Protein AF-A0A9N9E9D3-F1 (afdb_monomer_lite)

Secondary structure (DSSP, 8-state):
--GGG-------HHHHHHHTT-TTPPP-PPPPP-----------------------------EEEEE--TTSTTT--S-HHHHHHHHHHTT-SEEEEEEET--TTHHHHHTT--SS-EEEEEEE-PPPPTTSPPS-TT--THHHHS-GGG-EEEEEEEEESSS-TTT--EEEEEEEEEETTEEEEEEEEE-B-SSPPPTTTSSHHHH---HHHHTTSPBHHHHHHHHTT-

Organism: NCBI:txid144530

pLDDT: mean 71.84, std 21.72, range [23.7, 94.94]

Structure (mmCIF, N/CA/C/O backbone):
data_AF-A0A9N9E9D3-F1
#
_entry.id   AF-A0A9N9E9D3-F1
#
loop_
_atom_site.group_PDB
_atom_site.id
_atom_site.type_symbol
_atom_site.label_atom_id
_atom_site.label_alt_id
_atom_site.label_comp_id
_atom_site.label_asym_id
_atom_site.label_entity_id
_atom_site.label_seq_id
_atom_site.pdbx_PDB_ins_code
_atom_site.Cartn_x
_atom_site.Cartn_y
_atom_site.Cartn_z
_atom_site.occupancy
_atom_site.B_iso_or_equiv
_atom_site.auth_seq_id
_atom_site.auth_comp_id
_atom_site.auth_asym_id
_atom_site.auth_atom_id
_atom_site.pdbx_PDB_model_num
ATOM 1 N N . LEU A 1 1 ? 3.560 21.400 -27.810 1.00 38.78 1 LEU A N 1
ATOM 2 C CA . LEU A 1 1 ? 2.461 22.353 -27.547 1.00 38.78 1 LEU A CA 1
ATOM 3 C C . LEU A 1 1 ? 2.962 23.336 -26.500 1.00 38.78 1 LEU A C 1
ATOM 5 O O . LEU A 1 1 ? 3.515 22.891 -25.504 1.00 38.78 1 LEU A O 1
ATOM 9 N N . THR A 1 2 ? 2.925 24.638 -26.782 1.00 34.47 2 THR A N 1
ATOM 10 C CA . THR A 1 2 ? 3.313 25.678 -25.817 1.00 34.47 2 THR A CA 1
ATOM 11 C C . THR A 1 2 ? 2.261 25.773 -24.712 1.00 34.47 2 THR A C 1
ATOM 13 O O . THR A 1 2 ? 1.067 25.641 -24.980 1.00 34.47 2 THR A O 1
ATOM 16 N N . ILE A 1 3 ? 2.725 25.987 -23.477 1.00 40.62 3 ILE A N 1
ATOM 17 C CA . ILE A 1 3 ? 1.943 26.028 -22.225 1.00 40.62 3 ILE A CA 1
ATOM 18 C C . ILE A 1 3 ? 0.751 27.005 -22.297 1.00 40.62 3 ILE A C 1
ATOM 20 O O . ILE A 1 3 ? -0.257 26.804 -21.627 1.00 40.62 3 ILE A O 1
ATOM 24 N N . ASP A 1 4 ? 0.821 28.007 -23.173 1.00 41.25 4 ASP A N 1
ATOM 25 C CA . ASP A 1 4 ? -0.132 29.120 -23.249 1.00 41.25 4 ASP A CA 1
ATOM 26 C C . ASP A 1 4 ? -1.546 28.754 -23.745 1.00 41.25 4 ASP A C 1
ATOM 28 O O . ASP A 1 4 ? -2.456 29.573 -23.636 1.00 41.25 4 ASP A O 1
ATOM 32 N N . ASN A 1 5 ? -1.765 27.539 -24.266 1.00 41.91 5 ASN A N 1
ATOM 33 C CA . ASN A 1 5 ? -3.073 27.093 -24.779 1.00 41.91 5 ASN A CA 1
ATOM 34 C C . ASN A 1 5 ? -3.718 25.946 -23.977 1.00 41.91 5 ASN A C 1
ATOM 36 O O . ASN A 1 5 ? -4.746 25.409 -24.400 1.00 41.91 5 ASN A O 1
ATOM 40 N N . TRP A 1 6 ? -3.152 25.561 -22.830 1.00 41.28 6 TRP A N 1
ATOM 41 C CA . TRP A 1 6 ? -3.701 24.482 -22.009 1.00 41.28 6 TRP A CA 1
ATOM 42 C C . TRP A 1 6 ? -4.945 24.947 -21.236 1.00 41.28 6 TRP A C 1
ATOM 44 O O . TRP A 1 6 ? -4.897 25.895 -20.454 1.00 41.28 6 TRP A O 1
ATOM 54 N N . LYS A 1 7 ? -6.077 24.271 -21.460 1.00 39.91 7 LYS A N 1
ATOM 55 C CA . LYS A 1 7 ? -7.301 24.426 -20.665 1.00 39.91 7 LYS A CA 1
ATOM 56 C C . LYS A 1 7 ? -7.623 23.085 -20.002 1.00 39.91 7 LYS A C 1
ATOM 58 O O . LYS A 1 7 ? -8.030 22.170 -20.720 1.00 39.91 7 LYS A O 1
ATOM 63 N N . PRO A 1 8 ? -7.456 22.940 -18.678 1.00 42.47 8 PRO A N 1
ATOM 64 C CA . PRO A 1 8 ? -7.775 21.690 -18.001 1.00 42.47 8 PRO A CA 1
ATOM 65 C C . PRO A 1 8 ? -9.282 21.408 -18.075 1.00 42.47 8 PRO A C 1
ATOM 67 O O . PRO A 1 8 ? -10.109 22.289 -17.829 1.00 42.47 8 PRO A O 1
ATOM 70 N N . LYS A 1 9 ? -9.648 20.168 -18.413 1.00 47.03 9 LYS A N 1
ATOM 71 C CA . LYS A 1 9 ? -11.003 19.649 -18.196 1.00 47.03 9 LYS A CA 1
ATOM 72 C C . LYS A 1 9 ? -11.043 19.000 -16.816 1.00 47.03 9 LYS A C 1
ATOM 74 O O . LYS A 1 9 ? -10.552 17.890 -16.636 1.00 47.03 9 LYS A O 1
ATOM 79 N N . LEU A 1 10 ? -11.652 19.697 -15.865 1.00 41.34 10 LEU A N 1
ATOM 80 C CA . LEU A 1 10 ? -12.011 19.143 -14.564 1.00 41.34 10 LEU A CA 1
ATOM 81 C C . LEU A 1 10 ? -13.013 17.996 -14.748 1.00 41.34 10 LEU A C 1
ATOM 83 O O . LEU A 1 10 ? -14.090 18.204 -15.307 1.00 41.34 10 LEU A O 1
ATOM 87 N N . THR A 1 11 ? -12.680 16.805 -14.255 1.00 49.72 11 THR A N 1
ATOM 88 C CA . THR A 1 11 ? -13.626 15.689 -14.125 1.00 49.72 11 THR A CA 1
ATOM 89 C C . THR A 1 11 ? -13.825 15.442 -12.640 1.00 49.72 11 THR A C 1
ATOM 91 O O . THR A 1 11 ? -12.870 15.126 -11.941 1.00 49.72 11 THR A O 1
ATOM 94 N N . SER A 1 12 ? -15.051 15.600 -12.142 1.00 56.59 12 SER A N 1
ATOM 95 C CA . SER A 1 12 ? -15.304 15.469 -10.702 1.00 56.59 12 SER A CA 1
ATOM 96 C C . SER A 1 12 ? -14.983 14.054 -10.202 1.00 56.59 12 SER A C 1
ATOM 98 O O . SER A 1 12 ? -15.276 13.073 -10.892 1.00 56.59 12 SER A O 1
ATOM 100 N N . LEU A 1 13 ? -14.484 13.909 -8.968 1.00 54.97 13 LEU A N 1
ATOM 101 C CA . LEU A 1 13 ? -14.275 12.589 -8.344 1.00 54.97 13 LEU A CA 1
ATOM 102 C C . LEU A 1 13 ? -15.537 11.711 -8.402 1.00 54.97 13 LEU A C 1
ATOM 104 O O . LEU A 1 13 ? -15.463 10.498 -8.567 1.00 54.97 13 LEU A O 1
ATOM 108 N N . LYS A 1 14 ? -16.720 12.326 -8.322 1.00 57.81 14 LYS A N 1
ATOM 109 C CA . LYS A 1 14 ? -18.002 11.627 -8.452 1.00 57.81 14 LYS A CA 1
ATOM 110 C C . LYS A 1 14 ? -18.168 10.964 -9.822 1.00 57.81 14 LYS A C 1
ATOM 112 O O . LYS A 1 14 ? -18.724 9.874 -9.916 1.00 57.81 14 LYS A O 1
ATOM 117 N N . GLU A 1 15 ? -17.681 11.613 -10.869 1.00 59.78 15 GLU A N 1
ATOM 118 C CA . GLU A 1 15 ? -17.677 11.092 -12.231 1.00 59.78 15 GLU A CA 1
ATOM 119 C C . GLU A 1 15 ? -16.609 10.004 -12.412 1.00 59.78 15 GLU A C 1
ATOM 121 O O . GLU A 1 15 ? -16.898 8.977 -13.021 1.00 59.78 15 GLU A O 1
ATOM 126 N N . ILE A 1 16 ? -15.430 10.161 -11.799 1.00 61.78 16 ILE A N 1
ATOM 127 C CA . ILE A 1 16 ? -14.382 9.125 -11.763 1.00 61.78 16 ILE A CA 1
ATOM 128 C C . ILE A 1 16 ? -14.899 7.856 -11.070 1.00 61.78 16 ILE A C 1
ATOM 130 O O . ILE A 1 16 ? -14.860 6.771 -11.647 1.00 61.78 16 ILE A O 1
ATOM 134 N N . LEU A 1 17 ? -15.468 7.981 -9.869 1.00 57.91 17 LEU A N 1
ATOM 135 C CA . LEU A 1 17 ? -16.038 6.850 -9.130 1.00 57.91 17 LEU A CA 1
ATOM 136 C C . LEU A 1 17 ? -17.208 6.201 -9.868 1.00 57.91 17 LEU A C 1
ATOM 138 O O . LEU A 1 17 ? -17.360 4.983 -9.827 1.00 57.91 17 LEU A O 1
ATOM 142 N N . SER A 1 18 ? -18.015 6.993 -10.577 1.00 63.84 18 SER A N 1
ATOM 143 C CA . SER A 1 18 ? -19.078 6.464 -11.430 1.00 63.84 18 SER A CA 1
ATOM 144 C C . SER A 1 18 ? -18.521 5.655 -12.603 1.00 63.84 18 SER A C 1
ATOM 146 O O . SER A 1 18 ? -19.075 4.604 -12.916 1.00 63.84 18 SER A O 1
ATOM 148 N N . LYS A 1 19 ? -17.433 6.112 -13.237 1.00 64.38 19 LYS A N 1
ATOM 149 C CA . LYS A 1 19 ? -16.745 5.377 -14.314 1.00 64.38 19 LYS A CA 1
ATOM 150 C C . LYS A 1 19 ? -16.118 4.072 -13.814 1.00 64.38 19 LYS A C 1
ATOM 152 O O . LYS A 1 19 ? -16.113 3.095 -14.550 1.00 64.38 19 LYS A O 1
ATOM 157 N N . LEU A 1 20 ? -15.674 4.035 -12.556 1.00 57.84 20 LEU A N 1
ATOM 158 C CA . LEU A 1 20 ? -15.142 2.840 -11.888 1.00 57.84 20 LEU A CA 1
ATOM 159 C C . LEU A 1 20 ? -16.231 1.911 -11.305 1.00 57.84 20 LEU A C 1
ATOM 161 O O . LEU A 1 20 ? -15.909 0.924 -10.652 1.00 57.84 20 LEU A O 1
ATOM 165 N N . GLY A 1 21 ? -17.522 2.221 -11.487 1.00 60.84 21 GLY A N 1
ATOM 166 C CA . GLY A 1 21 ? -18.632 1.415 -10.954 1.00 60.84 21 GLY A CA 1
ATOM 167 C C . GLY A 1 21 ? -18.848 1.533 -9.436 1.00 60.84 21 GLY A C 1
ATOM 168 O O . GLY A 1 21 ? -19.661 0.812 -8.859 1.00 60.84 21 GLY A O 1
ATOM 169 N N . LEU A 1 22 ? -18.172 2.471 -8.770 1.00 60.12 22 LEU A N 1
ATOM 170 C CA . LEU A 1 22 ? -18.190 2.677 -7.319 1.00 60.12 22 LEU A CA 1
ATOM 171 C C . LEU A 1 22 ? -19.257 3.700 -6.888 1.00 60.12 22 LEU A C 1
ATOM 173 O O . LEU A 1 22 ? -19.011 4.613 -6.098 1.00 60.12 22 LEU A O 1
ATOM 177 N N . THR A 1 23 ? -20.483 3.556 -7.391 1.00 66.00 23 THR A N 1
ATOM 178 C CA . THR A 1 23 ? -21.559 4.554 -7.215 1.00 66.00 23 THR A CA 1
ATOM 179 C C . THR A 1 23 ? -22.166 4.601 -5.811 1.00 66.00 23 THR A C 1
ATOM 181 O O . THR A 1 23 ? -22.902 5.532 -5.485 1.00 66.00 23 THR A O 1
ATOM 184 N N . ASN A 1 24 ? -21.884 3.604 -4.969 1.00 62.03 24 ASN A N 1
ATOM 185 C CA . ASN A 1 24 ? -22.470 3.477 -3.631 1.00 62.03 24 ASN A CA 1
ATOM 186 C C . ASN A 1 24 ? -21.672 4.204 -2.534 1.00 62.03 24 ASN A C 1
ATOM 188 O O . ASN A 1 24 ? -22.097 4.217 -1.376 1.00 62.03 24 ASN A O 1
ATOM 192 N N . ILE A 1 25 ? -20.539 4.820 -2.881 1.00 56.88 25 ILE A N 1
ATOM 193 C CA . ILE A 1 25 ? -19.710 5.579 -1.942 1.00 56.88 25 ILE A CA 1
ATOM 194 C C . ILE A 1 25 ? -20.410 6.904 -1.612 1.00 56.88 25 ILE A C 1
ATOM 196 O O . ILE A 1 25 ? -20.732 7.705 -2.491 1.00 56.88 25 ILE A O 1
ATOM 200 N N . ARG A 1 26 ? -20.671 7.139 -0.321 1.00 58.41 26 ARG A N 1
ATOM 201 C CA . ARG A 1 26 ? -21.290 8.374 0.179 1.00 58.41 26 ARG A CA 1
ATOM 202 C C . ARG A 1 26 ? -20.235 9.262 0.820 1.00 58.41 26 ARG A C 1
ATOM 204 O O . ARG A 1 26 ? -19.584 8.853 1.774 1.00 58.41 26 ARG A O 1
ATOM 211 N N . PHE A 1 27 ? -20.134 10.497 0.343 1.00 60.38 27 PHE A N 1
ATOM 212 C CA . PHE A 1 27 ? -19.279 11.517 0.940 1.00 60.38 27 PHE A CA 1
ATOM 213 C C . PHE A 1 27 ? -20.024 12.273 2.037 1.00 60.38 27 PHE A C 1
ATOM 215 O O . PHE A 1 27 ? -21.204 12.603 1.891 1.00 60.38 27 PHE A O 1
ATOM 222 N N . ALA A 1 28 ? -19.331 12.573 3.132 1.00 50.28 28 ALA A N 1
ATOM 223 C CA . ALA A 1 28 ? -19.849 13.481 4.142 1.00 50.28 28 ALA A CA 1
ATOM 224 C C . ALA A 1 28 ? -19.859 14.907 3.569 1.00 50.28 28 ALA A C 1
ATOM 226 O O . ALA A 1 28 ? -18.812 15.515 3.372 1.00 50.28 28 ALA A O 1
ATOM 227 N N . SER A 1 29 ? -21.041 15.446 3.277 1.00 46.84 29 SER A N 1
ATOM 228 C CA . SER A 1 29 ? -21.200 16.849 2.883 1.00 46.84 29 SER A CA 1
ATOM 229 C C . SER A 1 29 ? -21.277 17.747 4.118 1.00 46.84 29 SER A C 1
ATOM 231 O O . SER A 1 29 ? -21.937 17.379 5.095 1.00 46.84 29 SER A O 1
ATOM 233 N N . LYS A 1 30 ? -20.690 18.951 4.059 1.00 35.66 30 LYS A N 1
ATOM 234 C CA . LYS A 1 30 ? -20.922 19.987 5.080 1.00 35.66 30 LYS A CA 1
ATOM 235 C C . LYS A 1 30 ? -22.436 20.219 5.258 1.00 35.66 30 LYS A C 1
ATOM 237 O O . LYS A 1 30 ? -23.166 20.213 4.260 1.00 35.66 30 LYS A O 1
ATOM 242 N N . PRO A 1 31 ? -22.937 20.426 6.490 1.00 38.31 31 PRO A N 1
ATOM 243 C CA . PRO A 1 31 ? -24.320 20.841 6.696 1.00 38.31 31 PRO A CA 1
ATOM 244 C C . PRO A 1 31 ? -24.571 22.142 5.927 1.00 38.31 31 PRO A C 1
ATOM 246 O O . PRO A 1 31 ? -23.756 23.058 6.002 1.00 38.31 31 PRO A O 1
ATOM 249 N N . LYS A 1 32 ? -25.683 22.234 5.187 1.00 38.53 32 LYS A N 1
ATOM 250 C CA . LYS A 1 32 ? -26.089 23.493 4.548 1.00 38.53 32 LYS A CA 1
ATOM 251 C C . LYS A 1 32 ? -26.264 24.552 5.637 1.00 38.53 32 LYS A C 1
ATOM 253 O O . LYS A 1 32 ? -27.111 24.376 6.516 1.00 38.53 32 LYS A O 1
ATOM 258 N N . GLU A 1 33 ? -25.486 25.630 5.582 1.00 38.88 33 GLU A N 1
ATOM 259 C CA . GLU A 1 33 ? -25.745 26.812 6.400 1.00 38.88 33 GLU A CA 1
ATOM 260 C C . GLU A 1 33 ? -27.161 27.300 6.083 1.00 38.88 33 GLU A C 1
ATOM 262 O O . GLU A 1 33 ? -27.497 27.593 4.936 1.00 38.88 33 GLU A O 1
ATOM 267 N N . LYS A 1 34 ? -28.033 27.322 7.095 1.00 36.41 34 LYS A N 1
ATOM 268 C CA . LYS A 1 34 ? -29.308 28.026 6.980 1.00 36.41 34 LYS A CA 1
ATOM 269 C C . LYS A 1 34 ? -28.981 29.512 6.921 1.00 36.41 34 LYS A C 1
ATOM 271 O O . LYS A 1 34 ? -28.485 30.058 7.905 1.00 36.41 34 LYS A O 1
ATOM 276 N N . GLU A 1 35 ? -29.270 30.137 5.785 1.00 32.09 35 GLU A N 1
ATOM 277 C CA . GLU A 1 35 ? -29.277 31.590 5.636 1.00 32.09 35 GLU A CA 1
ATOM 278 C C . GLU A 1 35 ? -30.026 32.220 6.819 1.00 32.09 35 GLU A C 1
ATOM 280 O O . GLU A 1 35 ? -31.195 31.918 7.085 1.00 32.09 35 GLU A O 1
ATOM 285 N N . LYS A 1 36 ? -29.321 33.069 7.573 1.00 33.62 36 LYS A N 1
ATOM 286 C CA . LYS A 1 36 ? -29.928 33.931 8.584 1.00 33.62 36 LYS A CA 1
ATOM 287 C C . LYS A 1 36 ? -30.763 34.976 7.853 1.00 33.62 36 LYS A C 1
ATOM 289 O O . LYS A 1 36 ? -30.226 35.976 7.393 1.00 33.62 36 LYS A O 1
ATOM 294 N N . ASN A 1 37 ? -32.070 34.755 7.779 1.00 31.61 37 ASN A N 1
ATOM 295 C CA . ASN A 1 37 ? -32.999 35.845 7.520 1.00 31.61 37 ASN A CA 1
ATOM 296 C C . ASN A 1 37 ? -33.240 36.605 8.825 1.00 31.61 37 ASN A C 1
ATOM 298 O O . ASN A 1 37 ? -33.798 36.072 9.786 1.00 31.61 37 ASN A O 1
ATOM 302 N N . ASP A 1 38 ? -32.785 37.854 8.829 1.00 33.66 38 ASP A N 1
ATOM 303 C CA . ASP A 1 38 ? -33.088 38.863 9.831 1.00 33.66 38 ASP A CA 1
ATOM 304 C C . ASP A 1 38 ? -34.601 39.071 9.962 1.00 33.66 38 ASP A C 1
ATOM 306 O O . ASP A 1 38 ? -35.276 39.491 9.023 1.00 33.66 38 ASP A O 1
ATOM 310 N N . ALA A 1 39 ? -35.127 38.866 11.167 1.00 32.16 39 ALA A N 1
ATOM 311 C CA . ALA A 1 39 ? -36.380 39.473 11.592 1.00 32.16 39 ALA A CA 1
ATOM 312 C C . ALA A 1 39 ? -36.326 39.777 13.093 1.00 32.16 39 ALA A C 1
ATOM 314 O O . ALA A 1 39 ? -36.430 38.902 13.951 1.00 32.16 39 ALA A O 1
ATOM 315 N N . LYS A 1 40 ? -36.170 41.070 13.390 1.00 30.39 40 LYS A N 1
ATOM 316 C CA . LYS A 1 40 ? -36.545 41.707 14.656 1.00 30.39 40 LYS A CA 1
ATOM 317 C C . LYS A 1 40 ? -37.962 41.268 15.050 1.00 30.39 40 LYS A C 1
ATOM 319 O O . LYS A 1 40 ? -38.858 41.408 14.226 1.00 30.39 40 LYS A O 1
ATOM 324 N N . ASN A 1 41 ? -38.191 40.842 16.295 1.00 27.42 41 ASN A N 1
ATOM 325 C CA . ASN A 1 41 ? -38.869 41.656 17.319 1.00 27.42 41 ASN A CA 1
ATOM 326 C C . ASN A 1 41 ? -39.281 40.858 18.574 1.00 27.42 41 ASN A C 1
ATOM 328 O O . ASN A 1 41 ? -39.745 39.727 18.489 1.00 27.42 41 ASN A O 1
ATOM 332 N N . ASN A 1 42 ? -39.255 41.599 19.687 1.00 27.59 42 ASN A N 1
ATOM 333 C CA . ASN A 1 42 ? -40.092 41.513 20.893 1.00 27.59 42 ASN A CA 1
ATOM 334 C C . ASN A 1 42 ? -39.645 40.660 22.098 1.00 27.59 42 ASN A C 1
ATOM 336 O O . ASN A 1 42 ? -39.836 39.452 22.174 1.00 27.59 42 ASN A O 1
ATOM 340 N N . ASN A 1 43 ? -39.162 41.411 23.096 1.00 29.30 43 ASN A N 1
ATOM 341 C CA . ASN A 1 43 ? -39.265 41.219 24.547 1.00 29.30 43 ASN A CA 1
ATOM 342 C C . ASN A 1 43 ? -40.465 40.370 25.016 1.00 29.30 43 ASN A C 1
ATOM 344 O O . ASN A 1 43 ? -41.580 40.630 24.572 1.00 29.30 43 ASN A O 1
ATOM 348 N N . LEU A 1 44 ? -40.281 39.547 26.060 1.00 27.05 44 LEU A N 1
ATOM 349 C CA . LEU A 1 44 ? -40.938 39.745 27.366 1.00 27.05 44 LEU A CA 1
ATOM 350 C C . LEU A 1 44 ? -40.418 38.766 28.440 1.00 27.05 44 LEU A C 1
ATOM 352 O O . LEU A 1 44 ? -40.136 37.601 28.190 1.00 27.05 44 LEU A O 1
ATOM 356 N N . VAL A 1 45 ? -40.320 39.308 29.649 1.00 28.48 45 VAL A N 1
ATOM 357 C CA . VAL A 1 45 ? -39.988 38.709 30.952 1.00 28.48 45 VAL A CA 1
ATOM 358 C C . VAL A 1 45 ? -41.046 37.678 31.393 1.00 28.48 45 VAL A C 1
ATOM 360 O O . VAL A 1 45 ? -42.214 37.860 31.064 1.00 28.48 45 VAL A O 1
ATOM 363 N N . THR A 1 46 ? -40.686 36.653 32.187 1.00 23.88 46 THR A N 1
ATOM 364 C CA . THR A 1 46 ? -41.257 36.343 33.534 1.00 23.88 46 THR A CA 1
ATOM 365 C C . THR A 1 46 ? -40.864 34.963 34.092 1.00 23.88 46 THR A C 1
ATOM 367 O O . THR A 1 46 ? -40.735 33.978 33.374 1.00 23.88 46 THR A O 1
ATOM 370 N N . SER A 1 47 ? -40.676 34.947 35.418 1.00 29.42 47 SER A N 1
ATOM 371 C CA . SER A 1 47 ? -40.505 33.813 36.336 1.00 29.42 47 SER A CA 1
ATOM 372 C C . SER A 1 47 ? -41.555 32.707 36.216 1.00 29.42 47 SER A C 1
ATOM 374 O O . SER A 1 47 ? -42.713 32.983 35.919 1.00 29.42 47 SER A O 1
ATOM 376 N N . GLY A 1 48 ? -41.206 31.500 36.676 1.00 23.70 48 GLY A N 1
ATOM 377 C CA . GLY A 1 48 ? -42.204 30.535 37.146 1.00 23.70 48 GLY A CA 1
ATOM 378 C C . GLY A 1 48 ? -41.678 29.117 37.337 1.00 23.70 48 GLY A C 1
ATOM 379 O O . GLY A 1 48 ? -41.569 28.361 36.381 1.00 23.70 48 GLY A O 1
ATOM 380 N N . ASN A 1 49 ? -41.410 28.747 38.589 1.00 34.25 49 ASN A N 1
ATOM 381 C CA . ASN A 1 49 ? -41.351 27.355 39.040 1.00 34.25 49 ASN A CA 1
ATOM 382 C C . ASN A 1 49 ? -42.661 26.637 38.671 1.00 34.25 49 ASN A C 1
ATOM 384 O O . ASN A 1 49 ? -43.722 27.172 38.976 1.00 34.25 49 ASN A O 1
ATOM 388 N N . ASN A 1 50 ? -42.589 25.425 38.115 1.00 26.59 50 ASN A N 1
ATOM 389 C CA . ASN A 1 50 ? -43.538 24.344 38.401 1.00 26.59 50 ASN A CA 1
ATOM 390 C C . ASN A 1 50 ? -42.982 23.004 37.912 1.00 26.59 50 ASN A C 1
ATOM 392 O O . ASN A 1 50 ? -42.631 22.836 36.746 1.00 26.59 50 ASN A O 1
ATOM 396 N N . GLY A 1 51 ? -42.897 22.051 38.840 1.00 33.97 51 GLY A N 1
ATOM 397 C CA . GLY A 1 51 ? -42.507 20.682 38.557 1.00 33.97 51 GLY A CA 1
ATOM 398 C C . GLY A 1 51 ? -43.563 19.957 37.729 1.00 33.97 51 GLY A C 1
ATOM 399 O O . GLY A 1 51 ? -44.738 19.928 38.083 1.00 33.97 51 GLY A O 1
ATOM 400 N N . ALA A 1 52 ? -43.106 19.299 36.671 1.00 26.42 52 ALA A N 1
ATOM 401 C CA . ALA A 1 52 ? -43.788 18.180 36.049 1.00 26.42 52 ALA A CA 1
ATOM 402 C C . ALA A 1 52 ? -42.727 17.109 35.780 1.00 26.42 52 ALA A C 1
ATOM 404 O O . ALA A 1 52 ? -41.827 17.295 34.960 1.00 26.42 52 ALA A O 1
ATOM 405 N N . LYS A 1 53 ? -42.804 15.998 36.525 1.00 35.47 53 LYS A N 1
ATOM 406 C CA . LYS A 1 53 ? -42.074 14.770 36.204 1.00 35.47 53 LYS A CA 1
ATOM 407 C C . LYS A 1 53 ? -42.501 14.356 34.801 1.00 35.47 53 LYS A C 1
ATOM 409 O O . LYS A 1 53 ? -43.618 13.887 34.615 1.00 35.47 53 LYS A O 1
ATOM 414 N N . THR A 1 54 ? -41.615 14.553 33.836 1.00 25.39 54 THR A N 1
ATOM 415 C CA . THR A 1 54 ? -41.760 13.966 32.510 1.00 25.39 54 THR A CA 1
ATOM 416 C C . THR A 1 54 ? -40.770 12.818 32.476 1.00 25.39 54 THR A C 1
ATOM 418 O O . THR A 1 54 ? -39.569 13.034 32.621 1.00 25.39 54 THR A O 1
ATOM 421 N N . GLU A 1 55 ? -41.278 11.591 32.406 1.00 30.17 55 GLU A N 1
ATOM 422 C CA . GLU A 1 55 ? -40.463 10.407 32.158 1.00 30.17 55 GLU A CA 1
ATOM 423 C C . GLU A 1 55 ? -39.723 10.607 30.830 1.00 30.17 55 GLU A C 1
ATOM 425 O O . GLU A 1 55 ? -40.307 10.515 29.749 1.00 30.17 55 GLU A O 1
ATOM 430 N N . GLU A 1 56 ? -38.430 10.926 30.903 1.00 29.61 56 GLU A N 1
ATOM 431 C CA . GLU A 1 56 ? -37.558 10.884 29.739 1.00 29.61 56 GLU A CA 1
ATOM 432 C C . GLU A 1 56 ? -37.448 9.427 29.285 1.00 29.61 56 GLU A C 1
ATOM 434 O O . GLU A 1 56 ? -36.721 8.618 29.866 1.00 29.61 56 GLU A O 1
ATOM 439 N N . LYS A 1 57 ? -38.148 9.085 28.200 1.00 31.73 57 LYS A N 1
ATOM 440 C CA . LYS A 1 57 ? -37.733 7.973 27.344 1.00 31.73 57 LYS A CA 1
ATOM 441 C C . LYS A 1 57 ? -36.296 8.253 26.899 1.00 31.73 57 LYS A C 1
ATOM 443 O O . LYS A 1 57 ? -36.077 9.017 25.961 1.00 31.73 57 LYS A O 1
ATOM 448 N N . LYS A 1 58 ? -35.319 7.637 27.571 1.00 33.88 58 LYS A N 1
ATOM 449 C CA . LYS A 1 58 ? -33.913 7.589 27.149 1.00 33.88 58 LYS A CA 1
ATOM 450 C C . LYS A 1 58 ? -33.801 6.823 25.827 1.00 33.88 58 LYS A C 1
ATOM 452 O O . LYS A 1 58 ? -33.430 5.659 25.801 1.00 33.88 58 LYS A O 1
ATOM 457 N N . ASN A 1 59 ? -34.076 7.509 24.725 1.00 37.66 59 ASN A N 1
ATOM 458 C CA . ASN A 1 59 ? -33.666 7.110 23.379 1.00 37.66 59 ASN A CA 1
ATOM 459 C C . ASN A 1 59 ? -32.347 7.805 22.993 1.00 37.66 59 ASN A C 1
ATOM 461 O O . ASN A 1 59 ? -32.158 8.198 21.846 1.00 37.66 59 ASN A O 1
ATOM 465 N N . ASN A 1 60 ? -31.424 7.974 23.944 1.00 42.53 60 ASN A N 1
ATOM 466 C CA . ASN A 1 60 ? -30.101 8.530 23.667 1.00 42.53 60 ASN A CA 1
ATOM 467 C C . ASN A 1 60 ? -29.118 7.392 23.396 1.00 42.53 60 ASN A C 1
ATOM 469 O O . ASN A 1 60 ? -28.253 7.092 24.212 1.00 42.53 60 ASN A O 1
ATOM 473 N N . SER A 1 61 ? -29.267 6.756 22.236 1.00 47.12 61 SER A N 1
ATOM 474 C CA . SER A 1 61 ? -28.188 5.975 21.639 1.00 47.12 61 SER A CA 1
ATOM 475 C C . SER A 1 61 ? -27.150 6.968 21.106 1.00 47.12 61 SER A C 1
ATOM 477 O O . SER A 1 61 ? -27.221 7.400 19.955 1.00 47.12 61 SER A O 1
ATOM 479 N N . SER A 1 62 ? -26.223 7.396 21.957 1.00 58.94 62 SER A N 1
ATOM 480 C CA . SER A 1 62 ? -25.082 8.210 21.546 1.00 58.94 62 SER A CA 1
ATOM 481 C C . SER A 1 62 ? -24.168 7.402 20.616 1.00 58.94 62 SER A C 1
ATOM 483 O O . SER A 1 62 ? -23.923 6.216 20.830 1.00 58.94 62 SER A O 1
ATOM 485 N N . SER A 1 63 ? -23.675 8.037 19.557 1.00 56.41 63 SER A N 1
ATOM 486 C CA . SER A 1 63 ? -22.633 7.493 18.682 1.00 56.41 63 SER A CA 1
ATOM 487 C C . SER A 1 63 ? -21.315 8.208 18.967 1.00 56.41 63 SER A C 1
ATOM 489 O O . SER A 1 63 ? -21.302 9.437 19.080 1.00 56.41 63 SER A O 1
ATOM 491 N N . ALA A 1 64 ? -20.205 7.472 19.055 1.00 60.66 64 ALA A N 1
ATOM 492 C CA . ALA A 1 64 ? -18.884 8.097 19.063 1.00 60.66 64 ALA A CA 1
ATOM 493 C C . ALA A 1 64 ? -18.614 8.724 17.691 1.00 60.66 64 ALA A C 1
ATOM 495 O O . ALA A 1 64 ? -18.571 8.025 16.674 1.00 60.66 64 ALA A O 1
ATOM 496 N N . ASN A 1 65 ? -18.422 10.042 17.665 1.00 66.88 65 ASN A N 1
ATOM 497 C CA . ASN A 1 65 ? -18.029 10.748 16.454 1.00 66.88 65 ASN A CA 1
ATOM 498 C C . ASN A 1 65 ? -16.531 10.536 16.216 1.00 66.88 65 ASN A C 1
ATOM 500 O O . ASN A 1 65 ? -15.740 11.248 16.815 1.00 66.88 65 ASN A O 1
ATOM 504 N N . ARG A 1 66 ? -16.217 9.581 15.327 1.00 79.88 66 ARG A N 1
ATOM 505 C CA . ARG A 1 66 ? -14.934 9.350 14.632 1.00 79.88 66 ARG A CA 1
ATOM 506 C C . ARG A 1 66 ? -13.699 9.151 15.521 1.00 79.88 66 ARG A C 1
ATOM 508 O O . ARG A 1 66 ? -13.337 10.011 16.312 1.00 79.88 66 ARG A O 1
ATOM 515 N N . VAL A 1 67 ? -13.023 8.018 15.349 1.00 89.44 67 VAL A N 1
ATOM 516 C CA . VAL A 1 67 ? -11.755 7.724 16.029 1.00 89.44 67 VAL A CA 1
ATOM 517 C C . VAL A 1 67 ? -10.630 7.462 15.034 1.00 89.44 67 VAL A C 1
ATOM 519 O O . VAL A 1 67 ? -10.845 6.823 14.000 1.00 89.44 67 VAL A O 1
ATOM 522 N N . HIS A 1 68 ? -9.442 7.926 15.416 1.00 91.38 68 HIS A N 1
ATOM 523 C CA . HIS A 1 68 ? -8.154 7.613 14.809 1.00 91.38 68 HIS A CA 1
ATOM 524 C C . HIS A 1 68 ? -7.432 6.644 15.733 1.00 91.38 68 HIS A C 1
ATOM 526 O O . HIS A 1 68 ? -7.313 6.881 16.935 1.00 91.38 68 HIS A O 1
ATOM 532 N N . THR A 1 69 ? -7.001 5.516 15.194 1.00 92.75 69 THR A N 1
ATOM 533 C CA . THR A 1 69 ? -6.277 4.494 15.943 1.00 92.75 69 THR A CA 1
ATOM 534 C C . THR A 1 69 ? -4.781 4.656 15.771 1.00 92.75 69 THR A C 1
ATOM 536 O O . THR A 1 69 ? -4.328 5.443 14.949 1.00 92.75 69 THR A O 1
ATOM 539 N N . LYS A 1 70 ? -3.991 3.853 16.485 1.00 91.81 70 LYS A N 1
ATOM 540 C CA . LYS A 1 70 ? -2.537 3.755 16.278 1.00 91.81 70 LYS A CA 1
ATOM 541 C C . LYS A 1 70 ? -2.093 3.509 14.824 1.00 91.81 70 LYS A C 1
ATOM 543 O O . LYS A 1 70 ? -0.915 3.664 14.525 1.00 91.81 70 LYS A O 1
ATOM 548 N N . PHE A 1 71 ? -3.006 3.100 13.939 1.00 90.06 71 PHE A N 1
ATOM 549 C CA . PHE A 1 71 ? -2.748 2.946 12.506 1.00 90.06 71 PHE A CA 1
ATOM 550 C C . PHE A 1 71 ? -2.789 4.279 11.736 1.00 90.06 71 PHE A C 1
ATOM 552 O O . PHE A 1 71 ? -2.330 4.347 10.600 1.00 90.06 71 PHE A O 1
ATOM 559 N N . SER A 1 72 ? -3.280 5.355 12.349 1.00 89.12 72 SER A N 1
ATOM 560 C CA . SER A 1 72 ? -3.068 6.729 11.893 1.00 89.12 72 SER A CA 1
ATOM 561 C C . SER A 1 72 ? -1.677 7.191 12.324 1.00 89.12 72 SER A C 1
ATOM 563 O O . SER A 1 72 ? -1.471 7.617 13.462 1.00 89.12 72 SER A O 1
ATOM 565 N N . THR A 1 73 ? -0.702 7.048 11.426 1.00 82.44 73 THR A N 1
ATOM 566 C CA . THR A 1 73 ? 0.719 7.313 11.690 1.00 82.44 73 THR A CA 1
ATOM 567 C C . THR A 1 73 ? 0.940 8.709 12.281 1.00 82.44 73 THR A C 1
ATOM 569 O O . THR A 1 73 ? 0.541 9.700 11.682 1.00 82.44 73 THR A O 1
ATOM 572 N N . LEU A 1 74 ? 1.612 8.772 13.440 1.00 79.69 74 LEU A N 1
ATOM 573 C CA . LEU A 1 74 ? 1.924 10.004 14.189 1.00 79.69 74 LEU A CA 1
ATOM 574 C C . LEU A 1 74 ? 0.713 10.807 14.708 1.00 79.69 74 LEU A C 1
ATOM 576 O O . LEU A 1 74 ? 0.912 11.917 15.197 1.00 79.69 74 LEU A O 1
ATOM 580 N N . ASP A 1 75 ? -0.499 10.252 14.664 1.00 84.00 75 ASP A N 1
ATOM 581 C CA . ASP A 1 75 ? -1.710 10.905 15.180 1.00 84.00 75 ASP A CA 1
ATOM 582 C C . ASP A 1 75 ? -2.414 10.050 16.246 1.00 84.00 75 ASP A C 1
ATOM 584 O O . ASP A 1 75 ? -2.472 10.413 17.424 1.00 84.00 75 ASP A O 1
ATOM 588 N N . GLY A 1 76 ? -2.895 8.862 15.875 1.00 79.06 76 GLY A N 1
ATOM 589 C CA . GLY A 1 76 ? -3.611 8.005 16.811 1.00 79.06 76 GLY A CA 1
ATOM 590 C C . GLY A 1 76 ? -2.668 7.243 17.745 1.00 79.06 76 GLY A C 1
ATOM 591 O O . GLY A 1 76 ? -1.590 6.795 17.362 1.00 79.06 76 GLY A O 1
ATOM 592 N N . ILE A 1 77 ? -3.085 7.079 19.002 1.00 86.19 77 ILE A N 1
ATOM 593 C CA . ILE A 1 77 ? -2.265 6.438 20.050 1.00 86.19 77 ILE A CA 1
ATOM 594 C C . ILE A 1 77 ? -2.892 5.123 20.526 1.00 86.19 77 ILE A C 1
ATOM 596 O O . ILE A 1 77 ? -2.184 4.170 20.842 1.00 86.19 77 ILE A O 1
ATOM 600 N N . SER A 1 78 ? -4.224 5.055 20.594 1.00 91.62 78 SER A N 1
ATOM 601 C CA . SER A 1 78 ? -4.928 3.907 21.182 1.00 91.62 78 SER A CA 1
ATOM 602 C C . SER A 1 78 ? -5.210 2.811 20.151 1.00 91.62 78 SER A C 1
ATOM 604 O O . SER A 1 78 ? -5.336 3.070 18.948 1.00 91.62 78 SER A O 1
ATOM 606 N N . SER A 1 79 ? -5.297 1.566 20.618 1.00 93.06 79 SER A N 1
ATOM 607 C CA . SER A 1 79 ? -5.602 0.423 19.758 1.00 93.06 79 SER A CA 1
ATOM 608 C C . SER A 1 79 ? -7.094 0.364 19.392 1.00 93.06 79 SER A C 1
ATOM 610 O O . SER A 1 79 ? -7.934 0.919 20.110 1.00 93.06 79 SER A O 1
ATOM 612 N N . PRO A 1 80 ? -7.464 -0.333 18.303 1.00 92.94 80 PRO A N 1
ATOM 613 C CA . PRO A 1 80 ? -8.864 -0.625 17.995 1.00 92.94 80 PRO A CA 1
ATOM 614 C C . PRO A 1 80 ? -9.639 -1.255 19.164 1.00 92.94 80 PRO A C 1
ATOM 616 O O . PRO A 1 80 ? -10.789 -0.880 19.413 1.00 92.94 80 PRO A O 1
ATOM 619 N N . SER A 1 81 ? -9.002 -2.161 19.917 1.00 92.94 81 SER A N 1
ATOM 620 C CA . SER A 1 81 ? -9.606 -2.792 21.096 1.00 92.94 81 SER A CA 1
ATOM 621 C C . SER A 1 81 ? -9.954 -1.776 22.190 1.00 92.94 81 SER A C 1
ATOM 623 O O . SER A 1 81 ? -11.070 -1.811 22.714 1.00 92.94 81 SER A O 1
ATOM 625 N N . ASP A 1 82 ? -9.055 -0.830 22.485 1.00 93.88 82 ASP A N 1
ATOM 626 C CA . ASP A 1 82 ? -9.273 0.195 23.520 1.00 93.88 82 ASP A CA 1
ATOM 627 C C . ASP A 1 82 ? -10.487 1.074 23.186 1.00 93.88 82 ASP A C 1
ATOM 629 O O . ASP A 1 82 ? -11.340 1.350 24.038 1.00 93.88 82 ASP A O 1
ATOM 633 N N . TYR A 1 83 ? -10.611 1.481 21.918 1.00 93.19 83 TYR A N 1
ATOM 634 C CA . TYR A 1 83 ? -11.754 2.269 21.457 1.00 93.19 83 TYR A CA 1
ATOM 635 C C . TYR A 1 83 ? -13.061 1.481 21.513 1.00 93.19 83 TYR A C 1
ATOM 637 O O . TYR A 1 83 ? -14.083 2.021 21.947 1.00 93.19 83 TYR A O 1
ATOM 645 N N . ALA A 1 84 ? -13.043 0.210 21.107 1.00 91.75 84 ALA A N 1
ATOM 646 C CA . ALA A 1 84 ? -14.223 -0.642 21.166 1.00 91.75 84 ALA A CA 1
ATOM 647 C C . ALA A 1 84 ? -14.684 -0.882 22.612 1.00 91.75 84 ALA A C 1
ATOM 649 O O . ALA A 1 84 ? -15.882 -0.835 22.895 1.00 91.75 84 ALA A O 1
ATOM 650 N N . GLU A 1 85 ? -13.758 -1.116 23.543 1.00 92.00 85 GLU A N 1
ATOM 651 C CA . GLU A 1 85 ? -14.084 -1.284 24.959 1.00 92.00 85 GLU A CA 1
ATOM 652 C C . GLU A 1 85 ? -14.636 0.008 25.568 1.00 92.00 85 GLU A C 1
ATOM 654 O O . GLU A 1 85 ? -15.708 -0.008 26.179 1.00 92.00 85 GLU A O 1
ATOM 659 N N . SER A 1 86 ? -13.978 1.145 25.323 1.00 91.19 86 SER A N 1
ATOM 660 C CA . SER A 1 86 ? -14.455 2.451 25.790 1.00 91.19 86 SER A CA 1
ATOM 661 C C . SER A 1 86 ? -15.854 2.777 25.252 1.00 91.19 86 SER A C 1
ATOM 663 O O . SER A 1 86 ? -16.702 3.286 25.990 1.00 91.19 86 SER A O 1
ATOM 665 N N . ALA A 1 87 ? -16.134 2.443 23.987 1.00 91.19 87 ALA A N 1
ATOM 666 C CA . ALA A 1 87 ? -17.450 2.638 23.384 1.00 91.19 87 ALA A CA 1
ATOM 667 C C . ALA A 1 87 ? -18.535 1.795 24.075 1.00 91.19 87 ALA A C 1
ATOM 669 O O . ALA A 1 87 ? -19.620 2.311 24.351 1.00 91.19 87 ALA A O 1
ATOM 670 N N . ARG A 1 88 ? -18.233 0.536 24.430 1.00 89.44 88 ARG A N 1
ATOM 671 C CA . ARG A 1 88 ? -19.154 -0.321 25.199 1.00 89.44 88 ARG A CA 1
ATOM 672 C C . ARG A 1 88 ? -19.385 0.208 26.609 1.00 89.44 88 ARG A C 1
ATOM 674 O O . ARG A 1 88 ? -20.531 0.314 27.029 1.00 89.44 88 ARG A O 1
ATOM 681 N N . GLN A 1 89 ? -18.325 0.601 27.316 1.00 90.50 89 GLN A N 1
ATOM 682 C CA . GLN A 1 89 ? -18.436 1.172 28.666 1.00 90.50 89 GLN A CA 1
ATOM 683 C C . GLN A 1 89 ? -19.309 2.437 28.682 1.00 90.50 89 GLN A C 1
ATOM 685 O O . GLN A 1 89 ? -20.060 2.677 29.628 1.00 90.50 89 GLN A O 1
ATOM 690 N N . LYS A 1 90 ? -19.246 3.234 27.610 1.00 88.69 90 LYS A N 1
ATOM 691 C CA . LYS A 1 90 ? -20.058 4.445 27.426 1.00 88.69 90 LYS A CA 1
ATOM 692 C C . LYS A 1 90 ? -21.450 4.178 26.836 1.00 88.69 90 LYS A C 1
ATOM 694 O O . LYS A 1 90 ? -22.197 5.135 26.638 1.00 88.69 90 LYS A O 1
ATOM 699 N N . ASN A 1 91 ? -21.815 2.914 26.601 1.00 88.12 91 ASN A N 1
ATOM 700 C CA . ASN A 1 91 ? -23.075 2.481 25.988 1.00 88.12 91 ASN A CA 1
ATOM 701 C C . ASN A 1 91 ? -23.362 3.154 24.633 1.00 88.12 91 ASN A C 1
ATOM 703 O O . ASN A 1 91 ? -24.493 3.554 24.353 1.00 88.12 91 ASN A O 1
ATOM 707 N N . TYR A 1 92 ? -22.335 3.306 23.793 1.00 89.31 92 TYR A N 1
ATOM 708 C CA . TYR A 1 92 ? -22.527 3.776 22.425 1.00 89.31 92 TYR A CA 1
ATOM 709 C C . TYR A 1 92 ? -23.077 2.659 21.548 1.00 89.31 92 TYR A C 1
ATOM 711 O O . TYR A 1 92 ? -22.516 1.569 21.517 1.00 89.31 92 TYR A O 1
ATOM 719 N N . ALA A 1 93 ? -24.124 2.947 20.774 1.00 87.81 93 ALA A N 1
ATOM 720 C CA . ALA A 1 93 ? -24.653 1.963 19.827 1.00 87.81 93 ALA A CA 1
ATOM 721 C C . ALA A 1 93 ? -23.803 1.855 18.557 1.00 87.81 93 ALA A C 1
ATOM 723 O O . ALA A 1 93 ? -23.909 0.876 17.818 1.00 87.81 93 ALA A O 1
ATOM 724 N N . ALA A 1 94 ? -22.986 2.875 18.267 1.00 91.12 94 ALA A N 1
ATOM 725 C CA . ALA A 1 94 ? -22.097 2.867 17.118 1.00 91.12 94 ALA A CA 1
ATOM 726 C C . ALA A 1 94 ? -20.770 3.594 17.367 1.00 91.12 94 ALA A C 1
ATOM 728 O O . ALA A 1 94 ? -20.719 4.612 18.066 1.00 91.12 94 ALA A O 1
ATOM 729 N N . LEU A 1 95 ? -19.720 3.086 16.723 1.00 91.75 95 LEU A N 1
ATOM 730 C CA . LEU A 1 95 ? -18.372 3.648 16.698 1.00 91.75 95 LEU A CA 1
ATOM 731 C C . LEU A 1 95 ? -17.915 3.795 15.245 1.00 91.75 95 LEU A C 1
ATOM 733 O O . LEU A 1 95 ? -17.844 2.804 14.521 1.00 91.75 95 LEU A O 1
ATOM 737 N N . ALA A 1 96 ? -17.618 5.023 14.819 1.00 93.19 96 ALA A N 1
ATOM 738 C CA . ALA A 1 96 ? -17.051 5.285 13.501 1.00 93.19 96 ALA A CA 1
ATOM 739 C C . ALA A 1 96 ? -15.525 5.302 13.550 1.00 93.19 96 ALA A C 1
ATOM 741 O O . ALA A 1 96 ? -14.948 6.017 14.365 1.00 93.19 96 ALA A O 1
ATOM 742 N N . VAL A 1 97 ? -14.900 4.549 12.652 1.00 92.62 97 VAL A N 1
ATOM 743 C CA . VAL A 1 97 ? -13.446 4.436 12.514 1.00 92.62 97 VAL A CA 1
ATOM 744 C C . VAL A 1 97 ? -13.049 5.133 11.227 1.00 92.62 97 VAL A C 1
ATOM 746 O O . VAL A 1 97 ? -13.661 4.871 10.191 1.00 92.62 97 VAL A O 1
ATOM 749 N N . THR A 1 98 ? -12.084 6.045 11.295 1.00 93.06 98 THR A N 1
ATOM 750 C CA . THR A 1 98 ? -11.667 6.864 10.151 1.00 93.06 98 THR A CA 1
ATOM 751 C C . THR A 1 98 ? -10.170 7.142 10.200 1.00 93.06 98 THR A C 1
ATOM 753 O O . THR A 1 98 ? -9.781 8.295 10.310 1.00 93.06 98 THR A O 1
ATOM 756 N N . ASP A 1 99 ? -9.330 6.104 10.140 1.00 92.75 99 ASP A N 1
ATOM 757 C CA . ASP A 1 99 ? -7.875 6.301 10.123 1.00 92.75 99 ASP A CA 1
ATOM 758 C C . ASP A 1 99 ? -7.417 7.139 8.918 1.00 92.75 99 ASP A C 1
ATOM 760 O O . ASP A 1 99 ? -8.046 7.119 7.854 1.00 92.75 99 ASP A O 1
ATOM 764 N N . HIS A 1 100 ? -6.311 7.867 9.088 1.00 90.69 100 HIS A N 1
ATOM 765 C CA . HIS A 1 100 ? -5.726 8.697 8.037 1.00 90.69 100 HIS A CA 1
ATOM 766 C C . HIS A 1 100 ? -5.160 7.840 6.901 1.00 90.69 100 HIS A C 1
ATOM 768 O O . HIS A 1 100 ? -4.251 7.036 7.110 1.00 90.69 100 HIS A O 1
ATOM 774 N N . TYR A 1 101 ? -5.666 8.047 5.684 1.00 87.25 101 TYR A N 1
ATOM 775 C CA . TYR A 1 101 ? -5.166 7.470 4.427 1.00 87.25 101 TYR A CA 1
ATOM 776 C C . TYR A 1 101 ? -5.150 5.942 4.343 1.00 8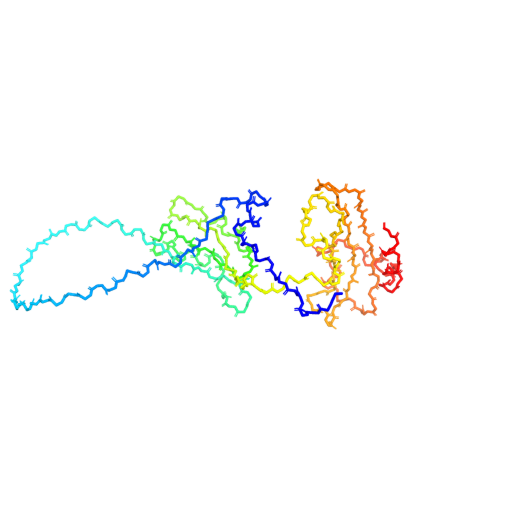7.25 101 TYR A C 1
ATOM 778 O O . TYR A 1 101 ? -4.593 5.383 3.399 1.00 87.25 101 TYR A O 1
ATOM 786 N N . ASN A 1 102 ? -5.734 5.241 5.312 1.00 87.75 102 ASN A N 1
ATOM 787 C CA . ASN A 1 102 ? -5.686 3.791 5.360 1.00 87.75 102 ASN A CA 1
ATOM 788 C C . ASN A 1 102 ? -6.920 3.179 6.033 1.00 87.75 102 ASN A C 1
ATOM 790 O O . ASN A 1 102 ? -7.783 3.871 6.572 1.00 87.75 102 ASN A O 1
ATOM 794 N N . VAL A 1 103 ? -6.994 1.851 5.963 1.00 92.19 103 VAL A N 1
ATOM 795 C CA . VAL A 1 103 ? -8.065 1.027 6.546 1.00 92.19 103 VAL A CA 1
ATOM 796 C C . VAL A 1 103 ? -7.499 -0.143 7.361 1.00 92.19 103 VAL A C 1
ATOM 798 O O . VAL A 1 103 ? -8.163 -1.159 7.564 1.00 92.19 103 VAL A O 1
ATOM 801 N N . GLN A 1 104 ? -6.251 -0.029 7.825 1.00 92.12 104 GLN A N 1
ATOM 802 C CA . GLN A 1 104 ? -5.507 -1.134 8.445 1.00 92.12 104 GLN A CA 1
ATOM 803 C C . GLN A 1 104 ? -6.135 -1.618 9.757 1.00 92.12 104 GLN A C 1
ATOM 805 O O . GLN A 1 104 ? -5.973 -2.777 10.130 1.00 92.12 104 GLN A O 1
ATOM 810 N N . SER A 1 105 ? -6.901 -0.763 10.437 1.00 92.81 105 SER A N 1
ATOM 811 C CA . SER A 1 105 ? -7.622 -1.116 11.661 1.00 92.81 105 SER A CA 1
ATOM 812 C C . SER A 1 105 ? -8.864 -1.987 11.429 1.00 92.81 105 SER A C 1
ATOM 814 O O . SER A 1 105 ? -9.393 -2.564 12.385 1.00 92.81 105 SER A O 1
ATOM 816 N N . PHE A 1 106 ? -9.348 -2.122 10.187 1.00 94.19 106 PHE A N 1
ATOM 817 C CA . PHE A 1 106 ? -10.616 -2.802 9.888 1.00 94.19 106 PHE A CA 1
ATOM 818 C C . PHE A 1 106 ? -10.643 -4.274 10.328 1.00 94.19 106 PHE A C 1
ATOM 820 O O . PHE A 1 106 ? -11.624 -4.666 10.971 1.00 94.19 106 PHE A O 1
ATOM 827 N N . PRO A 1 107 ? -9.608 -5.100 10.059 1.00 92.88 107 PRO A N 1
ATOM 828 C CA . PRO A 1 107 ? -9.600 -6.490 10.503 1.00 92.88 107 PRO A CA 1
ATOM 829 C C . PRO A 1 107 ? -9.690 -6.622 12.026 1.00 92.88 107 PRO A C 1
ATOM 831 O O . PRO A 1 107 ? -10.348 -7.534 12.525 1.00 92.88 107 PRO A O 1
ATOM 834 N N . GLU A 1 108 ? -9.077 -5.708 12.781 1.00 92.62 108 GLU A N 1
ATOM 835 C CA . GLU A 1 108 ? -9.133 -5.728 14.245 1.00 92.62 108 GLU A CA 1
ATOM 836 C C . GLU A 1 108 ? -10.519 -5.307 14.752 1.00 92.62 108 GLU A C 1
ATOM 838 O O . GLU A 1 108 ? -11.125 -6.020 15.553 1.00 92.62 108 GLU A O 1
ATOM 843 N N . PHE A 1 109 ? -11.088 -4.226 14.210 1.00 93.56 109 PHE A N 1
ATOM 844 C CA . PHE A 1 109 ? -12.443 -3.793 14.560 1.00 93.56 109 PHE A CA 1
ATOM 845 C C . PHE A 1 109 ? -13.534 -4.802 14.191 1.00 93.56 109 PHE A C 1
ATOM 847 O O . PHE A 1 109 ? -14.536 -4.888 14.906 1.00 93.56 109 PHE A O 1
ATOM 854 N N . SER A 1 110 ? -13.339 -5.606 13.141 1.00 92.19 110 SER A N 1
ATOM 855 C CA . SER A 1 110 ? -14.299 -6.646 12.745 1.00 92.19 110 SER A CA 1
ATOM 856 C C . SER A 1 110 ? -14.585 -7.648 13.868 1.00 92.19 110 SER A C 1
ATOM 858 O O . SER A 1 110 ? -15.719 -8.098 14.030 1.00 92.19 110 SER A O 1
ATOM 860 N N . LYS A 1 111 ? -13.588 -7.911 14.723 1.00 93.00 111 LYS A N 1
ATOM 861 C CA . LYS A 1 111 ? -13.696 -8.802 15.889 1.00 93.00 111 LYS A CA 1
ATOM 862 C C . LYS A 1 111 ? -14.526 -8.200 17.024 1.00 93.00 111 LYS A C 1
ATOM 864 O O . LYS A 1 111 ? -14.949 -8.914 17.928 1.00 93.00 111 LYS A O 1
ATOM 869 N N . HIS A 1 112 ? -14.744 -6.887 17.000 1.00 90.31 112 HIS A N 1
ATOM 870 C CA . HIS A 1 112 ? -15.455 -6.142 18.035 1.00 90.31 112 HIS A CA 1
ATOM 871 C C . HIS A 1 112 ? -16.877 -5.740 17.635 1.00 90.31 112 HIS A C 1
ATOM 873 O O . HIS A 1 112 ? -17.610 -5.194 18.463 1.00 90.31 112 HIS A O 1
ATOM 879 N N . GLN A 1 113 ? -17.290 -6.020 16.403 1.00 88.81 113 GLN A N 1
ATOM 880 C CA . GLN A 1 113 ? -18.657 -5.787 15.972 1.00 88.81 113 GLN A CA 1
ATOM 881 C C . GLN A 1 113 ? -19.626 -6.720 16.714 1.00 88.81 113 GLN A C 1
ATOM 883 O O . GLN A 1 113 ? -19.421 -7.930 16.777 1.00 88.81 113 GLN A O 1
ATOM 888 N N . SER A 1 114 ? -20.699 -6.160 17.273 1.00 88.44 114 SER A N 1
ATOM 889 C CA . SER A 1 114 ? -21.754 -6.923 17.948 1.00 88.44 114 SER A CA 1
ATOM 890 C C . SER A 1 114 ? -23.128 -6.283 17.730 1.00 88.44 114 SER A C 1
ATOM 892 O O . SER A 1 114 ? -23.240 -5.213 17.131 1.00 88.44 114 SER A O 1
ATOM 894 N N . ASN A 1 115 ? -24.187 -6.930 18.226 1.00 84.94 115 ASN A N 1
ATOM 895 C CA . ASN A 1 115 ? -25.538 -6.358 18.201 1.00 84.94 115 ASN A CA 1
ATOM 896 C C . ASN A 1 115 ? -25.645 -5.070 19.036 1.00 84.94 115 ASN A C 1
ATOM 898 O O . ASN A 1 115 ? -26.454 -4.205 18.713 1.00 84.94 115 ASN A O 1
ATOM 902 N N . ASP A 1 116 ? -24.811 -4.944 20.071 1.00 85.62 116 ASP A N 1
ATOM 903 C CA . ASP A 1 116 ? -24.824 -3.812 21.001 1.00 85.62 116 ASP A CA 1
ATOM 904 C C . ASP A 1 116 ? -23.899 -2.668 20.557 1.00 85.62 116 ASP A C 1
ATOM 906 O O . ASP A 1 116 ? -24.098 -1.525 20.960 1.00 85.62 116 ASP A O 1
ATOM 910 N N . LEU A 1 117 ? -22.896 -2.960 19.718 1.00 88.81 117 LEU A N 1
ATOM 911 C CA . LEU A 1 117 ? -21.958 -1.977 19.183 1.00 88.81 117 LEU A CA 1
ATOM 912 C C . LEU A 1 117 ? -21.733 -2.199 17.683 1.00 88.81 117 LEU A C 1
ATOM 914 O O . LEU A 1 117 ? -21.016 -3.111 17.257 1.00 88.81 117 LEU A O 1
ATOM 918 N N . LYS A 1 118 ? -22.296 -1.299 16.874 1.00 92.62 118 LYS A N 1
ATOM 919 C CA . LYS A 1 118 ? -22.095 -1.263 15.426 1.00 92.62 118 LYS A CA 1
ATOM 920 C C . LYS A 1 118 ? -20.825 -0.495 15.065 1.00 92.62 118 LYS A C 1
ATOM 922 O O . LYS A 1 118 ? -20.701 0.690 15.365 1.00 92.62 118 LYS A O 1
ATOM 927 N N . ILE A 1 119 ? -19.920 -1.127 14.329 1.00 92.38 119 ILE A N 1
ATOM 928 C CA . ILE A 1 119 ? -18.765 -0.431 13.757 1.00 92.38 119 ILE A CA 1
ATOM 929 C C . ILE A 1 119 ? -19.158 0.204 12.418 1.00 92.38 119 ILE A C 1
ATOM 931 O O . ILE A 1 119 ? -19.781 -0.438 11.570 1.00 92.38 119 ILE A O 1
ATOM 935 N N . ILE A 1 120 ? -18.824 1.483 12.241 1.00 92.56 120 ILE A N 1
ATOM 936 C CA . ILE A 1 120 ? -18.968 2.214 10.981 1.00 92.56 120 ILE A CA 1
ATOM 937 C C . ILE A 1 120 ? -17.574 2.356 10.378 1.00 92.56 120 ILE A C 1
ATOM 939 O O . ILE A 1 120 ? -16.749 3.123 10.872 1.00 92.56 120 ILE A O 1
ATOM 943 N N . TYR A 1 121 ? -17.333 1.601 9.313 1.00 91.00 121 TYR A N 1
ATOM 944 C CA . TYR A 1 121 ? -16.060 1.578 8.606 1.00 91.00 121 TYR A CA 1
ATOM 945 C C . TYR A 1 121 ? -15.943 2.782 7.673 1.00 91.00 121 TYR A C 1
ATOM 947 O O . TYR A 1 121 ? -16.785 2.985 6.795 1.00 91.00 121 TYR A O 1
ATOM 955 N N . GLY A 1 122 ? -14.899 3.575 7.874 1.00 90.31 122 GLY A N 1
ATOM 956 C CA . GLY A 1 122 ? -14.546 4.711 7.042 1.00 90.31 122 GLY A CA 1
ATOM 957 C C . GLY A 1 122 ? -13.039 4.942 7.041 1.00 90.31 122 GLY A C 1
ATOM 958 O O . GLY A 1 122 ? -12.277 4.248 7.705 1.00 90.31 122 GLY A O 1
ATOM 959 N N . CYS A 1 123 ? -12.619 5.929 6.270 1.00 89.75 123 CYS A N 1
ATOM 960 C CA . CYS A 1 123 ? -11.239 6.3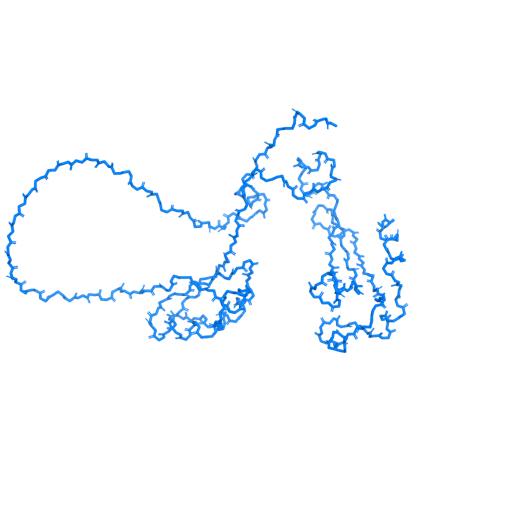70 6.155 1.00 89.75 123 CYS A CA 1
ATOM 961 C C . CYS A 1 123 ? -11.275 7.896 6.057 1.00 89.75 123 CYS A C 1
ATOM 963 O O . CYS A 1 123 ? -12.206 8.449 5.455 1.00 89.75 123 CYS A O 1
ATOM 965 N N . GLU A 1 124 ? -10.322 8.574 6.688 1.00 87.50 124 GLU A N 1
ATOM 966 C CA . GLU A 1 124 ? -10.112 9.992 6.439 1.00 87.50 124 GLU A CA 1
ATOM 967 C C . GLU A 1 124 ? -9.109 10.152 5.303 1.00 87.50 124 GLU A C 1
ATOM 969 O O . GLU A 1 124 ? -7.998 9.631 5.352 1.00 87.50 124 GLU A O 1
ATOM 974 N N . MET A 1 125 ? -9.525 10.872 4.270 1.00 82.50 125 MET A N 1
ATOM 975 C CA . MET A 1 125 ? -8.706 11.161 3.105 1.00 82.50 125 MET A CA 1
ATOM 976 C C . MET A 1 125 ? -8.699 12.666 2.886 1.00 82.50 125 MET A C 1
ATOM 978 O O . MET A 1 125 ? -9.748 13.312 2.974 1.00 82.50 125 MET A O 1
ATOM 982 N N . GLU A 1 126 ? -7.536 13.208 2.554 1.00 77.94 126 GLU A N 1
ATOM 983 C CA . GLU A 1 126 ? -7.452 14.541 1.975 1.00 77.94 126 GLU A CA 1
ATOM 984 C C . GLU A 1 126 ? -7.874 14.472 0.508 1.00 77.94 126 GLU A C 1
ATOM 986 O O . GLU A 1 126 ? -7.373 13.662 -0.274 1.00 77.94 126 GLU A O 1
ATOM 991 N N . MET A 1 127 ? -8.838 15.312 0.144 1.00 67.62 127 MET A N 1
ATOM 992 C CA . MET A 1 127 ? -9.201 15.523 -1.248 1.00 67.62 127 MET A CA 1
ATOM 993 C C . MET A 1 127 ? -8.417 16.716 -1.770 1.00 67.62 127 MET A C 1
ATOM 995 O O . MET A 1 127 ? -8.494 17.812 -1.217 1.00 67.62 127 MET A O 1
ATOM 999 N N . LEU A 1 128 ? -7.679 16.474 -2.843 1.00 65.62 128 LEU A N 1
ATOM 1000 C CA . LEU A 1 128 ? -7.040 17.507 -3.638 1.00 65.62 128 LEU A CA 1
ATOM 1001 C C . LEU A 1 128 ? -8.100 18.282 -4.437 1.00 65.62 128 LEU A C 1
ATOM 1003 O O . LEU A 1 128 ? -9.135 17.722 -4.805 1.00 65.62 128 LEU A O 1
ATOM 1007 N N . GLU A 1 129 ? -7.854 19.572 -4.669 1.00 65.75 129 GLU A N 1
ATOM 1008 C CA . GLU A 1 129 ? -8.690 20.393 -5.547 1.00 65.75 129 GLU A CA 1
ATOM 1009 C C . GLU A 1 129 ? -8.658 19.817 -6.974 1.00 65.75 129 GLU A C 1
ATOM 1011 O O . GLU A 1 129 ? -7.621 19.342 -7.443 1.00 65.75 129 GLU A O 1
ATOM 1016 N N . ASP A 1 130 ? -9.809 19.808 -7.657 1.00 55.50 130 ASP A N 1
ATOM 1017 C CA . ASP A 1 130 ? -9.962 19.138 -8.957 1.00 55.50 130 ASP A CA 1
ATOM 1018 C C . ASP A 1 130 ? -9.099 19.788 -10.079 1.00 55.50 130 ASP A C 1
ATOM 1020 O O . ASP A 1 130 ? -8.998 19.246 -11.181 1.00 55.50 130 ASP A O 1
ATOM 1024 N N . ASP A 1 131 ? -8.503 20.961 -9.834 1.00 57.81 131 ASP A N 1
ATOM 1025 C CA . ASP A 1 131 ? -7.627 21.708 -10.746 1.00 57.81 131 ASP A CA 1
ATOM 1026 C C . ASP A 1 131 ? -6.132 21.416 -10.560 1.00 57.81 131 ASP A C 1
ATOM 1028 O O . ASP A 1 131 ? -5.300 21.960 -11.298 1.00 57.81 131 ASP A O 1
ATOM 1032 N N . LEU A 1 132 ? -5.774 20.514 -9.644 1.00 49.06 132 LEU A N 1
ATOM 1033 C CA . LEU A 1 132 ? -4.414 20.007 -9.573 1.00 49.06 132 LEU A CA 1
ATOM 1034 C C . LEU A 1 132 ? -4.121 19.165 -10.827 1.00 49.06 132 LEU A C 1
ATOM 1036 O O . LEU A 1 132 ? -4.879 18.243 -11.146 1.00 49.06 132 LEU A O 1
ATOM 1040 N N . PRO A 1 133 ? -3.044 19.475 -11.577 1.00 49.16 133 PRO A N 1
ATOM 1041 C CA . PRO A 1 133 ? -2.692 18.704 -12.757 1.00 49.16 133 PRO A CA 1
ATOM 1042 C C . PRO A 1 133 ? -2.510 17.238 -12.347 1.00 49.16 133 PRO A C 1
ATOM 1044 O O . PRO A 1 133 ? -1.902 16.977 -11.303 1.00 49.16 133 PRO A O 1
ATOM 1047 N N . PRO A 1 134 ? -3.024 16.273 -13.132 1.00 52.75 134 PRO A N 1
ATOM 1048 C CA . PRO A 1 134 ? -2.811 14.870 -12.829 1.00 52.75 134 PRO A CA 1
ATOM 1049 C C . PRO A 1 134 ? -1.309 14.628 -12.665 1.00 52.75 134 PRO A C 1
ATOM 1051 O O . PRO A 1 134 ? -0.511 15.097 -13.477 1.00 52.75 134 PRO A O 1
ATOM 1054 N N . TYR A 1 135 ? -0.920 13.855 -11.649 1.00 56.41 135 TYR A N 1
ATOM 1055 C CA . TYR A 1 135 ? 0.458 13.376 -11.460 1.00 56.41 135 TYR A CA 1
ATOM 1056 C C . TYR A 1 135 ? 0.861 12.346 -12.538 1.00 56.41 135 TYR A C 1
ATOM 1058 O O . TYR A 1 135 ? 1.630 11.422 -12.283 1.00 56.41 135 TYR A O 1
ATOM 1066 N N . ILE A 1 136 ? 0.317 12.475 -13.751 1.00 57.12 136 ILE A N 1
ATOM 1067 C CA . ILE A 1 136 ? 0.712 11.712 -14.922 1.00 57.12 136 ILE A CA 1
ATOM 1068 C C . ILE A 1 136 ? 1.761 12.552 -15.637 1.00 57.12 136 ILE A C 1
ATOM 1070 O O . ILE A 1 136 ? 1.478 13.457 -16.419 1.00 57.12 136 ILE A O 1
ATOM 1074 N N . PHE A 1 137 ? 3.010 12.263 -15.314 1.00 57.44 137 PHE A N 1
ATOM 1075 C CA . PHE A 1 137 ? 4.143 12.919 -15.936 1.00 57.44 137 PHE A CA 1
ATOM 1076 C C . PHE A 1 137 ? 4.469 12.237 -17.264 1.00 57.44 137 PHE A C 1
ATOM 1078 O O . PHE A 1 137 ? 4.348 11.023 -17.403 1.00 57.44 137 PHE A O 1
ATOM 1085 N N . ASN A 1 138 ? 4.934 13.024 -18.235 1.00 61.75 138 ASN A N 1
ATOM 1086 C CA . ASN A 1 138 ? 5.488 12.513 -19.490 1.00 61.75 138 ASN A CA 1
ATOM 1087 C C . ASN A 1 138 ? 4.514 11.668 -20.349 1.00 61.75 138 ASN A C 1
ATOM 1089 O O . ASN A 1 138 ? 4.940 10.743 -21.038 1.00 61.75 138 ASN A O 1
ATOM 1093 N N . HIS A 1 139 ? 3.214 11.984 -20.333 1.00 64.31 139 HIS A N 1
ATOM 1094 C CA . HIS A 1 139 ? 2.228 11.365 -21.226 1.00 64.31 139 HIS A CA 1
ATOM 1095 C C . HIS A 1 139 ? 2.045 12.143 -22.548 1.00 64.31 139 HIS A C 1
ATOM 1097 O O . HIS A 1 139 ? 2.202 13.370 -22.584 1.00 64.31 139 HIS A O 1
ATOM 1103 N N . PRO A 1 140 ? 1.622 11.485 -23.636 1.00 69.06 140 PRO A N 1
ATOM 1104 C CA . PRO A 1 140 ? 0.919 12.157 -24.723 1.00 69.06 140 PRO A CA 1
ATOM 1105 C C . PRO A 1 140 ? -0.493 12.584 -24.283 1.00 69.06 140 PRO A C 1
ATOM 1107 O O . PRO A 1 140 ? -1.165 11.857 -23.554 1.00 69.06 140 PRO A O 1
ATOM 1110 N N . GLU A 1 141 ? -0.974 13.739 -24.765 1.00 69.94 141 GLU A N 1
ATOM 1111 C CA . GLU A 1 141 ? -2.293 14.299 -24.394 1.00 69.94 141 GLU A CA 1
ATOM 1112 C C . GLU A 1 141 ? -3.461 13.323 -24.621 1.00 69.94 141 GLU A C 1
ATOM 1114 O O . GLU A 1 141 ? -4.456 13.374 -23.904 1.00 69.94 141 GLU A O 1
ATOM 1119 N N . GLN A 1 142 ? -3.323 12.390 -25.569 1.00 70.38 142 GLN A N 1
ATOM 1120 C CA . GLN A 1 142 ? -4.351 11.394 -25.886 1.00 70.38 142 GLN A CA 1
ATOM 1121 C C . GLN A 1 142 ? -4.658 10.440 -24.719 1.00 70.38 142 GLN A C 1
ATOM 1123 O O . GLN A 1 142 ? -5.774 9.937 -24.637 1.00 70.38 142 GLN A O 1
ATOM 1128 N N . ILE A 1 143 ? -3.706 10.205 -23.804 1.00 73.75 143 ILE A N 1
ATOM 1129 C CA . ILE A 1 143 ? -3.915 9.315 -22.647 1.00 73.75 143 ILE A CA 1
ATOM 1130 C C . ILE A 1 143 ? -4.918 9.912 -21.656 1.00 73.75 143 ILE A C 1
ATOM 1132 O O . ILE A 1 143 ? -5.673 9.167 -21.040 1.00 73.75 143 ILE A O 1
ATOM 1136 N N . LEU A 1 144 ? -4.973 11.242 -21.526 1.00 69.12 144 LEU A N 1
ATOM 1137 C CA . LEU A 1 144 ? -5.885 11.904 -20.588 1.00 69.12 144 LEU A CA 1
ATOM 1138 C C . LEU A 1 144 ? -7.358 11.801 -20.995 1.00 69.12 144 LEU A C 1
ATOM 1140 O O . LEU A 1 144 ? -8.238 11.898 -20.142 1.00 69.12 144 LEU A O 1
ATOM 1144 N N . GLU A 1 145 ? -7.632 11.640 -22.290 1.00 74.44 145 GLU A N 1
ATOM 1145 C CA . GLU A 1 145 ? -8.996 11.523 -22.816 1.00 74.44 145 GLU A CA 1
ATOM 1146 C C . GLU A 1 145 ? -9.417 10.064 -23.061 1.00 74.44 145 GLU A C 1
ATOM 1148 O O . GLU A 1 145 ? -10.601 9.796 -23.280 1.00 74.44 145 GLU A O 1
ATOM 1153 N N . ALA A 1 146 ? -8.475 9.118 -23.009 1.00 73.38 146 ALA A N 1
ATOM 1154 C CA . ALA A 1 146 ? -8.730 7.701 -23.236 1.00 73.38 146 ALA A CA 1
ATOM 1155 C C . ALA A 1 146 ? -9.437 7.039 -22.041 1.00 73.38 146 ALA A C 1
ATOM 1157 O O . ALA A 1 146 ? -9.202 7.370 -20.878 1.00 73.38 146 ALA A O 1
ATOM 1158 N N . ASN A 1 147 ? -10.294 6.055 -22.324 1.00 79.62 147 ASN A N 1
ATOM 1159 C CA . ASN A 1 147 ? -10.802 5.167 -21.285 1.00 79.62 147 ASN A CA 1
ATOM 1160 C C . ASN A 1 147 ? -9.683 4.202 -20.869 1.00 79.62 147 ASN A C 1
ATOM 1162 O O . ASN A 1 147 ? -8.990 3.665 -21.729 1.00 79.62 147 ASN A O 1
ATOM 1166 N N . ILE A 1 148 ? -9.533 3.938 -19.569 1.00 78.31 148 ILE A N 1
ATOM 1167 C CA . ILE A 1 148 ? -8.526 3.000 -19.051 1.00 78.31 148 ILE A CA 1
ATOM 1168 C C . ILE A 1 148 ? -8.631 1.605 -19.686 1.00 78.31 148 ILE A C 1
ATOM 1170 O O . ILE A 1 148 ? -7.610 0.959 -19.901 1.00 78.31 148 ILE A O 1
ATOM 1174 N N . ASN A 1 149 ? -9.841 1.174 -20.062 1.00 79.19 149 ASN A N 1
ATOM 1175 C CA . ASN A 1 149 ? -10.064 -0.107 -20.736 1.00 79.19 149 ASN A CA 1
ATOM 1176 C C . ASN A 1 149 ? -9.449 -0.155 -22.142 1.00 79.19 149 ASN A C 1
ATOM 1178 O O . ASN A 1 149 ? -9.087 -1.228 -22.613 1.00 79.19 149 ASN A O 1
ATOM 1182 N N . ASP A 1 150 ? -9.308 0.992 -22.805 1.00 83.00 150 ASP A N 1
ATOM 1183 C CA . ASP A 1 150 ? -8.725 1.079 -24.145 1.00 83.00 150 ASP A CA 1
ATOM 1184 C C . ASP A 1 150 ? -7.190 1.199 -24.097 1.00 83.00 150 ASP A C 1
ATOM 1186 O O . ASP A 1 150 ? -6.521 1.124 -25.129 1.00 83.00 150 ASP A O 1
ATOM 1190 N N . LEU A 1 151 ? -6.616 1.381 -22.902 1.00 85.50 151 LEU A N 1
ATOM 1191 C CA . LEU A 1 151 ? -5.179 1.513 -22.700 1.00 85.50 151 LEU A CA 1
ATOM 1192 C C . LEU A 1 151 ? -4.515 0.147 -22.496 1.00 85.50 151 LEU A C 1
ATOM 1194 O O . LEU A 1 151 ? -5.112 -0.815 -22.014 1.00 85.50 151 LEU A O 1
ATOM 1198 N N . THR A 1 152 ? -3.240 0.078 -22.873 1.00 88.81 152 THR A N 1
ATOM 1199 C CA . THR A 1 152 ? -2.325 -0.962 -22.394 1.00 88.81 152 THR A CA 1
ATOM 1200 C C . THR A 1 152 ? -1.426 -0.317 -21.353 1.00 88.81 152 THR A C 1
ATOM 1202 O O . THR A 1 152 ? -0.782 0.691 -21.654 1.00 88.81 152 THR A O 1
ATOM 1205 N N . TYR A 1 153 ? -1.413 -0.844 -20.134 1.00 86.56 153 TYR A N 1
ATOM 1206 C CA . TYR A 1 153 ? -0.644 -0.272 -19.029 1.00 86.56 153 TYR A CA 1
ATOM 1207 C C . TYR A 1 153 ? 0.019 -1.366 -18.199 1.00 86.56 153 TYR A C 1
ATOM 1209 O O . TYR A 1 153 ? -0.466 -2.489 -18.143 1.00 86.56 153 TYR A O 1
ATOM 1217 N N . CYS A 1 154 ? 1.138 -1.031 -17.563 1.00 88.75 154 CYS A N 1
ATOM 1218 C CA . CYS A 1 154 ? 1.869 -1.932 -16.682 1.00 88.75 154 CYS A CA 1
ATOM 1219 C C . CYS A 1 154 ? 1.703 -1.471 -15.233 1.00 88.75 154 CYS A C 1
ATOM 1221 O O . CYS A 1 154 ? 1.858 -0.282 -14.940 1.00 88.75 154 CYS A O 1
ATOM 1223 N N . VAL A 1 155 ? 1.368 -2.403 -14.347 1.00 90.69 155 VAL A N 1
ATOM 1224 C CA . VAL A 1 155 ? 1.334 -2.210 -12.897 1.00 90.69 155 VAL A CA 1
ATOM 1225 C C . VAL A 1 155 ? 2.563 -2.888 -12.319 1.00 90.69 155 VAL A C 1
ATOM 1227 O O . VAL A 1 155 ? 2.839 -4.034 -12.662 1.00 90.69 155 VAL A O 1
ATOM 1230 N N . PHE A 1 156 ? 3.277 -2.178 -11.452 1.00 90.75 156 PHE A N 1
ATOM 1231 C CA . PHE A 1 156 ? 4.433 -2.708 -10.744 1.00 90.75 156 PHE A CA 1
ATOM 1232 C C . PHE A 1 156 ? 4.092 -2.930 -9.278 1.00 90.75 156 PHE A C 1
ATOM 1234 O O . PHE A 1 156 ? 3.445 -2.079 -8.664 1.00 90.75 156 PHE A O 1
ATOM 1241 N N . ASP A 1 157 ? 4.584 -4.036 -8.743 1.00 92.00 157 ASP A N 1
ATOM 1242 C CA . ASP A 1 157 ? 4.692 -4.283 -7.313 1.00 92.00 157 ASP A CA 1
ATOM 1243 C C . ASP A 1 157 ? 6.175 -4.380 -6.946 1.00 92.00 157 ASP A C 1
ATOM 1245 O O . ASP A 1 157 ? 6.987 -4.845 -7.751 1.00 92.00 157 ASP A O 1
ATOM 1249 N N . LEU A 1 158 ? 6.554 -3.859 -5.782 1.00 90.94 158 LEU A N 1
ATOM 1250 C CA . LEU A 1 158 ? 7.957 -3.725 -5.391 1.00 90.94 158 LEU A CA 1
ATOM 1251 C C . LEU A 1 158 ? 8.170 -4.266 -3.987 1.00 90.94 158 LEU A C 1
ATOM 1253 O O . LEU A 1 158 ? 7.575 -3.755 -3.038 1.00 90.94 158 LEU A O 1
ATOM 1257 N N . GLU A 1 159 ? 9.143 -5.160 -3.845 1.00 88.19 159 GLU A N 1
ATOM 1258 C CA . GLU A 1 159 ? 9.694 -5.505 -2.540 1.00 88.19 159 GLU A CA 1
ATOM 1259 C C . GLU A 1 159 ? 10.995 -4.749 -2.312 1.00 88.19 159 GLU A C 1
ATOM 1261 O O . GLU A 1 159 ? 11.825 -4.561 -3.210 1.00 88.19 159 GLU A O 1
ATOM 1266 N N . THR A 1 160 ? 11.186 -4.279 -1.084 1.00 87.69 160 THR A N 1
ATOM 1267 C CA . THR A 1 160 ? 12.320 -3.425 -0.729 1.00 87.69 160 THR A CA 1
ATOM 1268 C C . THR A 1 160 ? 12.943 -3.863 0.581 1.00 87.69 160 THR A C 1
ATOM 1270 O O . THR A 1 160 ? 12.317 -4.520 1.410 1.00 87.69 160 THR A O 1
ATOM 1273 N N . THR A 1 161 ? 14.170 -3.416 0.835 1.00 83.56 161 THR A N 1
ATOM 1274 C CA . THR A 1 161 ? 14.797 -3.602 2.145 1.00 83.56 161 THR A CA 1
ATOM 1275 C C . THR A 1 161 ? 14.181 -2.725 3.245 1.00 83.56 161 THR A C 1
ATOM 1277 O O . THR A 1 161 ? 14.723 -2.661 4.343 1.00 83.56 161 THR A O 1
ATOM 1280 N N . GLY A 1 162 ? 13.090 -1.998 2.985 1.00 80.81 162 GLY A N 1
ATOM 1281 C CA . GLY A 1 162 ? 12.391 -1.177 3.974 1.00 80.81 162 GLY A CA 1
ATOM 1282 C C . GLY A 1 162 ? 11.714 0.060 3.379 1.00 80.81 162 GLY A C 1
ATOM 1283 O O . GLY A 1 162 ? 11.828 0.361 2.198 1.00 80.81 162 GLY A O 1
ATOM 1284 N N . PHE A 1 163 ? 11.024 0.822 4.226 1.00 77.69 163 PHE A N 1
ATOM 1285 C CA . PHE A 1 163 ? 10.091 1.869 3.791 1.00 77.69 163 PHE A CA 1
ATOM 1286 C C . PHE A 1 163 ? 10.724 3.197 3.334 1.00 77.69 163 PHE A C 1
ATOM 1288 O O . PHE A 1 163 ? 10.014 4.061 2.818 1.00 77.69 163 PHE A O 1
ATOM 1295 N N . PHE A 1 164 ? 12.029 3.413 3.530 1.00 78.06 164 PHE A N 1
ATOM 1296 C CA . PHE A 1 164 ? 12.673 4.700 3.250 1.00 78.06 164 PHE A CA 1
ATOM 1297 C C . PHE A 1 164 ? 13.546 4.628 1.997 1.00 78.06 164 PHE A C 1
ATOM 1299 O O . PHE A 1 164 ? 14.691 4.189 2.056 1.00 78.06 164 PHE A O 1
ATOM 1306 N N . SER A 1 165 ? 13.059 5.163 0.875 1.00 83.12 165 SER A N 1
ATOM 1307 C CA . SER A 1 165 ? 13.734 5.102 -0.437 1.00 83.12 165 SER A CA 1
ATOM 1308 C C . SER A 1 165 ? 15.159 5.675 -0.485 1.00 83.12 165 SER A C 1
ATOM 1310 O O . SER A 1 165 ? 15.939 5.313 -1.358 1.00 83.12 165 SER A O 1
ATOM 1312 N N . GLN A 1 166 ? 15.531 6.565 0.442 1.00 82.12 166 GLN A N 1
ATOM 1313 C CA . GLN A 1 166 ? 16.900 7.096 0.537 1.00 82.12 166 GLN A CA 1
ATOM 1314 C C . GLN A 1 166 ? 17.894 6.080 1.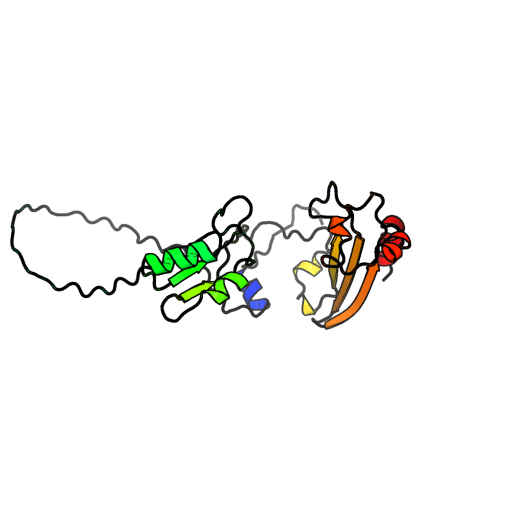123 1.00 82.12 166 GLN A C 1
ATOM 1316 O O . GLN A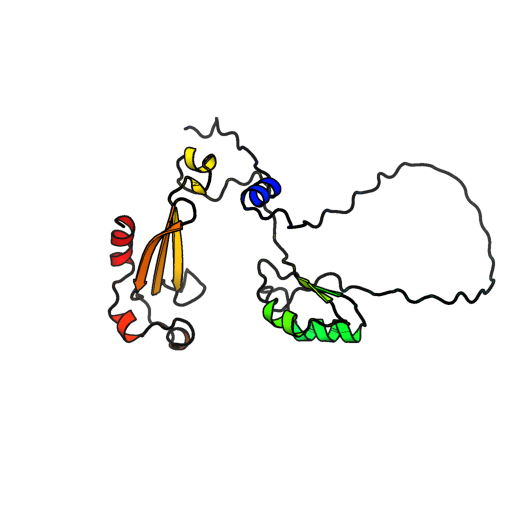 1 166 ? 19.094 6.137 0.842 1.00 82.12 166 GLN A O 1
ATOM 1321 N N . TYR A 1 167 ? 17.408 5.166 1.963 1.00 81.44 167 TYR A N 1
ATOM 1322 C CA . TYR A 1 167 ? 18.235 4.218 2.706 1.00 81.44 167 TYR A CA 1
ATOM 1323 C C . TYR A 1 167 ? 18.074 2.788 2.196 1.00 81.44 167 TYR A C 1
ATOM 1325 O O . TYR A 1 167 ? 19.054 2.043 2.209 1.00 81.44 167 TYR A O 1
ATOM 1333 N N . ASN A 1 168 ? 16.886 2.449 1.703 1.00 85.50 168 ASN A N 1
ATOM 1334 C CA . ASN A 1 168 ? 16.495 1.117 1.278 1.00 85.50 168 ASN A CA 1
ATOM 1335 C C . ASN A 1 168 ? 16.618 0.924 -0.234 1.00 85.50 168 ASN A C 1
ATOM 1337 O O . ASN A 1 168 ? 16.618 1.878 -1.009 1.00 85.50 168 ASN A O 1
ATOM 1341 N N . GLU A 1 169 ? 16.742 -0.335 -0.631 1.00 87.94 169 GLU A N 1
ATOM 1342 C CA . GLU A 1 169 ? 16.937 -0.763 -2.013 1.00 87.94 169 GLU A CA 1
ATOM 1343 C C . GLU A 1 169 ? 15.817 -1.709 -2.428 1.00 87.94 169 GLU A C 1
ATOM 1345 O O . GLU A 1 169 ? 15.225 -2.381 -1.584 1.00 87.94 169 GLU A O 1
ATOM 1350 N N . ILE A 1 170 ? 15.530 -1.744 -3.727 1.00 90.31 170 ILE A N 1
ATOM 1351 C CA . ILE A 1 170 ? 14.569 -2.675 -4.320 1.00 90.31 170 ILE A CA 1
ATOM 1352 C C . ILE A 1 170 ? 15.230 -4.052 -4.397 1.00 90.31 170 ILE A C 1
ATOM 1354 O O . ILE A 1 170 ? 16.353 -4.160 -4.890 1.00 90.31 170 ILE A O 1
ATOM 1358 N N . ILE A 1 171 ? 14.527 -5.072 -3.913 1.00 90.69 171 ILE A N 1
ATOM 1359 C CA . ILE A 1 171 ? 14.963 -6.475 -3.929 1.00 90.69 171 ILE A CA 1
ATOM 1360 C C . ILE A 1 171 ? 14.083 -7.352 -4.819 1.00 90.69 171 ILE A C 1
ATOM 1362 O O . ILE A 1 171 ? 14.516 -8.431 -5.206 1.00 90.69 171 I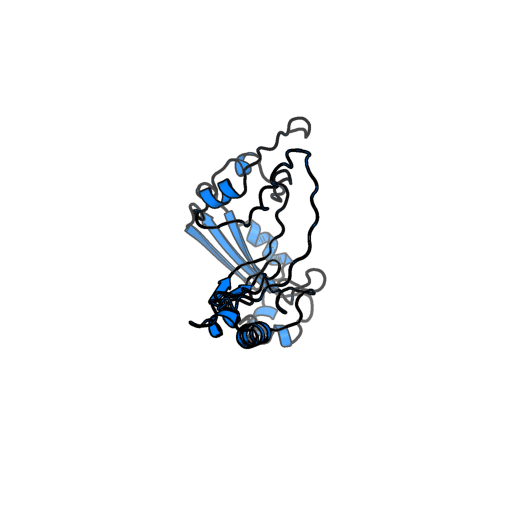LE A O 1
ATOM 1366 N N . GLU A 1 172 ? 12.900 -6.872 -5.203 1.00 91.06 172 GLU A N 1
ATOM 1367 C CA . GLU A 1 172 ? 12.043 -7.523 -6.191 1.00 91.06 172 GLU A CA 1
ATOM 1368 C C . GLU A 1 172 ? 11.252 -6.488 -6.997 1.00 91.06 172 GLU A C 1
ATOM 1370 O O . GLU A 1 172 ? 10.836 -5.458 -6.458 1.00 91.06 172 GLU A O 1
ATOM 1375 N N . ILE A 1 173 ? 11.040 -6.766 -8.283 1.00 93.12 173 ILE A N 1
ATOM 1376 C CA . ILE A 1 173 ? 10.073 -6.062 -9.131 1.00 93.12 173 ILE A CA 1
ATOM 1377 C C . ILE A 1 173 ? 9.118 -7.095 -9.719 1.00 93.12 173 ILE A C 1
ATOM 1379 O O . ILE A 1 173 ? 9.498 -7.829 -10.632 1.00 93.12 173 ILE A O 1
ATOM 1383 N N . GLY A 1 174 ? 7.877 -7.099 -9.246 1.00 92.94 174 GLY A N 1
ATOM 1384 C CA . GLY A 1 174 ? 6.755 -7.752 -9.908 1.00 92.94 174 GLY A CA 1
ATOM 1385 C C . GLY A 1 174 ? 6.126 -6.808 -10.929 1.00 92.94 174 GLY A C 1
ATOM 1386 O O . GLY A 1 174 ? 6.034 -5.598 -10.702 1.00 92.94 174 GLY A O 1
ATOM 1387 N N . TYR A 1 175 ? 5.690 -7.332 -12.071 1.00 94.44 175 TYR A N 1
ATOM 1388 C CA . TYR A 1 175 ? 4.971 -6.543 -13.062 1.00 94.44 175 TYR A CA 1
ATOM 1389 C C . TYR A 1 175 ? 3.815 -7.316 -13.691 1.00 94.44 175 TYR A C 1
ATOM 1391 O O . TYR A 1 175 ? 3.905 -8.514 -13.945 1.00 94.44 175 TYR A O 1
ATOM 1399 N N . ALA A 1 176 ? 2.737 -6.597 -13.999 1.00 94.94 176 ALA A N 1
ATOM 1400 C CA . ALA A 1 176 ? 1.593 -7.111 -14.739 1.00 94.94 176 ALA A CA 1
ATOM 1401 C C . ALA A 1 176 ? 1.140 -6.089 -15.786 1.00 94.94 176 ALA A C 1
ATOM 1403 O O . ALA A 1 176 ? 0.806 -4.944 -15.470 1.00 94.94 176 ALA A O 1
ATOM 1404 N N . ILE A 1 177 ? 1.119 -6.507 -17.048 1.00 93.00 177 ILE A N 1
ATOM 1405 C CA . ILE A 1 177 ? 0.631 -5.728 -18.181 1.00 93.00 177 ILE A CA 1
ATOM 1406 C C . ILE A 1 177 ? -0.847 -6.041 -18.382 1.00 93.00 177 ILE A C 1
ATOM 1408 O O . ILE A 1 177 ? -1.227 -7.189 -18.610 1.00 93.00 177 ILE A O 1
ATOM 1412 N N . TYR A 1 178 ? -1.663 -4.995 -18.354 1.00 92.19 178 TYR A N 1
ATOM 1413 C CA . TYR A 1 178 ? -3.101 -5.047 -18.544 1.00 92.19 178 TYR A CA 1
ATOM 1414 C C . TYR A 1 178 ? -3.505 -4.512 -19.912 1.00 92.19 178 TYR A C 1
ATOM 1416 O O . TYR A 1 178 ? -2.959 -3.516 -20.393 1.00 92.19 178 TYR A O 1
ATOM 1424 N N . HIS A 1 179 ? -4.531 -5.129 -20.491 1.00 91.00 179 HIS A N 1
ATOM 1425 C CA . HIS A 1 179 ? -5.292 -4.583 -21.606 1.00 91.00 179 HIS A CA 1
ATOM 1426 C C . HIS A 1 179 ? -6.764 -4.970 -21.455 1.00 91.00 179 HIS A C 1
ATOM 1428 O O . HIS A 1 179 ? -7.071 -6.129 -21.188 1.00 91.00 179 HIS A O 1
ATOM 1434 N N . GLN A 1 180 ? -7.682 -4.008 -21.597 1.00 89.38 180 GLN A N 1
ATOM 1435 C CA . GLN A 1 180 ? -9.126 -4.234 -21.410 1.00 89.38 180 GLN A CA 1
ATOM 1436 C C . GLN A 1 180 ? -9.500 -4.851 -20.050 1.00 89.38 180 GLN A C 1
ATOM 1438 O O . GLN A 1 180 ? -10.490 -5.566 -19.935 1.00 89.38 180 GLN A O 1
ATOM 1443 N N . GLY A 1 181 ? -8.718 -4.547 -19.009 1.00 84.69 181 GLY A N 1
ATOM 1444 C CA . GLY A 1 181 ? -8.931 -5.062 -17.653 1.00 84.69 181 GLY A CA 1
ATOM 1445 C C . GLY A 1 181 ? -8.415 -6.484 -17.415 1.00 84.69 181 GLY A C 1
ATOM 1446 O O . GLY A 1 181 ? -8.510 -6.963 -16.291 1.00 84.69 181 GLY A O 1
ATOM 1447 N N . GLU A 1 182 ? -7.828 -7.128 -18.424 1.00 90.31 182 GLU A N 1
ATOM 1448 C CA . GLU A 1 182 ? -7.254 -8.472 -18.330 1.00 90.31 182 GLU A CA 1
ATOM 1449 C C . GLU A 1 182 ? -5.724 -8.413 -18.319 1.00 90.31 182 GLU A C 1
ATOM 1451 O O . GLU A 1 182 ? -5.122 -7.565 -18.986 1.00 90.31 182 GLU A O 1
ATOM 1456 N N . ILE A 1 183 ? -5.090 -9.337 -17.593 1.00 93.50 183 ILE A N 1
ATOM 1457 C CA . ILE A 1 183 ? -3.631 -9.494 -17.594 1.00 93.50 183 ILE A CA 1
ATOM 1458 C C . ILE A 1 183 ? -3.225 -10.191 -18.894 1.00 93.50 183 ILE A C 1
ATOM 1460 O O . ILE A 1 183 ? -3.618 -11.326 -19.159 1.00 93.50 183 ILE A O 1
ATOM 1464 N N . ILE A 1 184 ? -2.420 -9.511 -19.707 1.00 94.94 184 ILE A N 1
ATOM 1465 C CA . ILE A 1 184 ? -1.886 -10.057 -20.962 1.00 94.94 184 ILE A CA 1
ATOM 1466 C C . ILE A 1 184 ? -0.444 -10.552 -20.826 1.00 94.94 184 ILE A C 1
ATOM 1468 O O . ILE A 1 184 ? 0.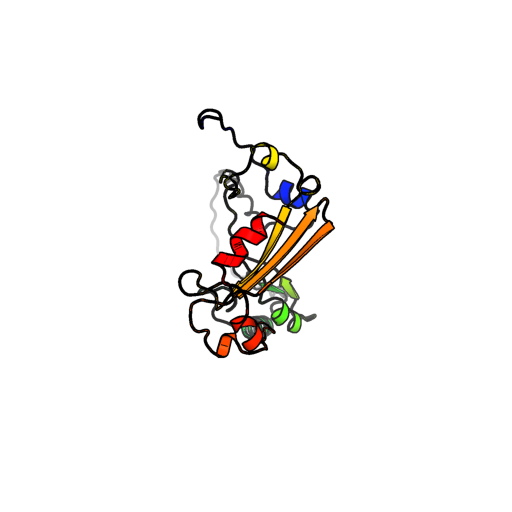030 -11.308 -21.676 1.00 94.94 184 ILE A O 1
ATOM 1472 N N . ARG A 1 185 ? 0.263 -10.119 -19.776 1.00 93.56 185 ARG A N 1
ATOM 1473 C CA . ARG A 1 185 ? 1.604 -10.582 -19.411 1.00 93.56 185 ARG A CA 1
ATOM 1474 C C . ARG A 1 185 ? 1.880 -10.255 -17.953 1.00 93.56 185 ARG A C 1
ATOM 1476 O O . ARG A 1 185 ? 1.491 -9.189 -17.494 1.00 93.56 185 ARG A O 1
ATOM 1483 N N . GLU A 1 186 ? 2.612 -11.118 -17.275 1.00 94.69 186 GLU A N 1
ATOM 1484 C CA . GLU A 1 186 ? 3.147 -10.862 -15.944 1.00 94.69 186 GLU A CA 1
ATOM 1485 C C . GLU A 1 186 ? 4.530 -11.495 -15.805 1.00 94.69 186 GLU A C 1
ATOM 1487 O O . GLU A 1 186 ? 4.898 -12.377 -16.589 1.00 94.69 186 GLU A O 1
ATOM 1492 N N . GLY A 1 187 ? 5.290 -11.022 -14.829 1.00 92.00 187 GLY A N 1
ATOM 1493 C CA . GLY A 1 187 ? 6.604 -11.545 -14.505 1.00 92.00 187 GLY A CA 1
ATOM 1494 C C . GLY A 1 187 ? 7.156 -10.913 -13.237 1.00 92.00 187 GLY A C 1
ATOM 1495 O O . GLY A 1 187 ? 6.605 -9.949 -12.706 1.00 92.00 187 GLY A O 1
ATOM 1496 N N . GLU A 1 188 ? 8.265 -11.462 -12.770 1.00 93.50 188 GLU A N 1
ATOM 1497 C CA . GLU A 1 188 ? 8.956 -11.006 -11.572 1.00 93.50 188 GLU A CA 1
ATOM 1498 C C . GLU A 1 188 ? 10.469 -11.030 -11.794 1.00 93.50 188 GLU A C 1
ATOM 1500 O O . GLU A 1 188 ? 11.001 -11.860 -12.539 1.00 93.50 188 GLU A O 1
ATOM 1505 N N . TYR A 1 189 ? 11.162 -10.103 -11.144 1.00 91.88 189 TYR A N 1
ATOM 1506 C CA . TYR A 1 189 ? 12.613 -10.031 -11.120 1.00 91.88 189 TYR A CA 1
ATOM 1507 C C . TYR A 1 189 ? 13.095 -9.925 -9.688 1.00 91.88 189 TYR A C 1
ATOM 1509 O O . TYR A 1 189 ? 12.839 -8.921 -9.026 1.00 91.88 189 TYR A O 1
ATOM 1517 N N . LEU A 1 190 ? 13.880 -10.908 -9.256 1.00 91.94 190 LEU A N 1
ATOM 1518 C CA . LEU A 1 190 ? 14.670 -10.784 -8.041 1.00 91.94 190 LEU A CA 1
ATOM 1519 C C . LEU A 1 190 ? 15.891 -9.895 -8.311 1.00 91.94 190 LEU A C 1
ATOM 1521 O O . LEU A 1 190 ? 16.497 -9.978 -9.384 1.00 91.94 190 LEU A O 1
ATOM 1525 N N . ILE A 1 191 ? 16.251 -9.043 -7.351 1.00 91.56 191 ILE A N 1
ATOM 1526 C CA . ILE A 1 191 ? 17.310 -8.040 -7.497 1.00 91.56 191 ILE A CA 1
ATOM 1527 C C . ILE A 1 191 ? 18.273 -8.104 -6.317 1.00 91.56 191 ILE A C 1
ATOM 1529 O O . ILE A 1 191 ? 17.882 -7.912 -5.169 1.00 91.56 191 ILE A O 1
ATOM 1533 N N . CYS A 1 192 ? 19.558 -8.299 -6.603 1.00 91.12 192 CYS A N 1
ATOM 1534 C CA . CYS A 1 192 ? 20.600 -8.258 -5.585 1.00 91.12 192 CYS A CA 1
ATOM 1535 C C . CYS A 1 192 ? 20.858 -6.799 -5.154 1.00 91.12 192 CYS A C 1
ATOM 1537 O O . CYS A 1 192 ? 21.225 -5.976 -6.007 1.00 91.12 192 CYS A O 1
ATOM 1539 N N . PRO A 1 193 ? 20.666 -6.448 -3.865 1.00 87.44 193 PRO A N 1
ATOM 1540 C CA . PRO A 1 193 ? 20.934 -5.100 -3.371 1.00 87.44 193 PRO A CA 1
ATOM 1541 C C . PRO A 1 193 ? 22.439 -4.842 -3.238 1.00 87.44 193 PRO A C 1
ATOM 1543 O O . PRO A 1 193 ? 23.228 -5.764 -3.024 1.00 87.44 193 PRO A O 1
ATOM 1546 N N . GLU A 1 194 ? 22.859 -3.578 -3.343 1.00 84.75 194 GLU A N 1
ATOM 1547 C CA . GLU A 1 194 ? 24.272 -3.209 -3.189 1.00 84.75 194 GLU A CA 1
ATOM 1548 C C . GLU A 1 194 ? 24.680 -3.106 -1.707 1.00 84.75 194 GLU A C 1
ATOM 1550 O O . GLU A 1 194 ? 25.861 -3.247 -1.376 1.00 84.75 194 GLU A O 1
ATOM 1555 N N . LYS A 1 195 ? 23.723 -2.861 -0.802 1.00 81.69 195 LYS A N 1
ATOM 1556 C CA . LYS A 1 195 ? 23.940 -2.771 0.647 1.00 81.69 195 LYS A CA 1
ATOM 1557 C C . LYS A 1 195 ? 23.599 -4.080 1.349 1.00 81.69 195 LYS A C 1
ATOM 1559 O O . LYS A 1 195 ? 22.738 -4.853 0.935 1.00 81.69 195 LYS A O 1
ATOM 1564 N N . GLU A 1 196 ? 24.259 -4.288 2.483 1.00 77.44 196 GLU A N 1
ATOM 1565 C CA . GLU A 1 196 ? 23.962 -5.409 3.367 1.00 77.44 196 GLU A CA 1
ATOM 1566 C C . GLU A 1 196 ? 22.541 -5.284 3.931 1.00 77.44 196 GLU A C 1
ATOM 1568 O O . GLU A 1 196 ? 22.141 -4.236 4.447 1.00 77.44 196 GLU A O 1
ATOM 1573 N N . ILE A 1 197 ? 21.773 -6.365 3.810 1.00 71.94 197 ILE A N 1
ATOM 1574 C CA . ILE A 1 197 ? 20.378 -6.417 4.238 1.00 71.94 197 ILE A CA 1
ATOM 1575 C C . ILE A 1 197 ? 20.340 -6.822 5.716 1.00 71.94 197 ILE A C 1
ATOM 1577 O O . ILE A 1 197 ? 20.911 -7.859 6.067 1.00 71.94 197 ILE A O 1
ATOM 1581 N N . PRO A 1 198 ? 19.653 -6.066 6.590 1.00 70.94 198 PRO A N 1
ATOM 1582 C CA . PRO A 1 198 ? 19.432 -6.493 7.966 1.00 70.94 198 PRO A CA 1
ATOM 1583 C C . PRO A 1 198 ? 18.737 -7.861 8.024 1.00 70.94 198 PRO A C 1
ATOM 1585 O O . PRO A 1 198 ? 17.819 -8.144 7.249 1.00 70.94 198 PRO A O 1
ATOM 1588 N N . ALA A 1 199 ? 19.163 -8.718 8.954 1.00 70.12 199 ALA A N 1
ATOM 1589 C CA . ALA A 1 199 ? 18.675 -10.095 9.067 1.00 70.12 199 ALA A CA 1
ATOM 1590 C C . ALA A 1 199 ? 17.156 -10.175 9.313 1.00 70.12 199 ALA A C 1
ATOM 1592 O O . ALA A 1 199 ? 16.521 -11.166 8.962 1.00 70.12 199 ALA A O 1
ATOM 1593 N N . GLU A 1 200 ? 16.568 -9.126 9.888 1.00 67.38 200 GLU A N 1
ATOM 1594 C CA . GLU A 1 200 ? 15.135 -8.998 10.140 1.00 67.38 200 GLU A CA 1
ATOM 1595 C C . GLU A 1 200 ? 14.306 -8.911 8.853 1.00 67.38 200 GLU A C 1
ATOM 1597 O O . GLU A 1 200 ? 13.170 -9.374 8.841 1.00 67.38 200 GLU A O 1
ATOM 1602 N N . ILE A 1 201 ? 14.866 -8.348 7.779 1.00 63.41 201 ILE A N 1
ATOM 1603 C CA . ILE A 1 201 ? 14.210 -8.208 6.466 1.00 63.41 201 ILE A CA 1
ATOM 1604 C C . ILE A 1 201 ? 14.354 -9.489 5.643 1.00 63.41 201 ILE A C 1
ATOM 1606 O O . ILE A 1 201 ? 13.437 -9.874 4.928 1.00 63.41 201 ILE A O 1
ATOM 1610 N N . LEU A 1 202 ? 15.484 -10.186 5.795 1.00 62.69 202 LEU A N 1
ATOM 1611 C CA . LEU A 1 202 ? 15.710 -11.523 5.231 1.00 62.69 202 LEU A CA 1
ATOM 1612 C C . LEU A 1 202 ? 14.918 -12.622 5.952 1.00 62.69 202 LEU A C 1
ATOM 1614 O O . LEU A 1 202 ? 14.962 -13.788 5.558 1.00 62.69 202 LEU A O 1
ATOM 1618 N N . ALA A 1 203 ? 14.227 -12.284 7.042 1.00 61.41 203 ALA A N 1
ATOM 1619 C CA . ALA A 1 203 ? 13.409 -13.242 7.751 1.00 61.41 203 ALA A CA 1
ATOM 1620 C C . ALA A 1 203 ? 12.237 -13.663 6.850 1.00 61.41 203 ALA A C 1
ATOM 1622 O O . ALA A 1 203 ? 11.396 -12.850 6.473 1.00 61.41 203 ALA A O 1
ATOM 1623 N N . THR A 1 204 ? 12.167 -14.961 6.551 1.00 54.16 204 THR A N 1
ATOM 1624 C CA . THR A 1 204 ? 11.286 -15.600 5.552 1.00 54.16 204 THR A CA 1
ATOM 1625 C C . THR A 1 204 ? 9.798 -15.246 5.678 1.00 54.16 204 THR A C 1
ATOM 1627 O O . THR A 1 204 ? 9.038 -15.427 4.738 1.00 54.16 204 THR A O 1
ATOM 1630 N N . TRP A 1 205 ? 9.362 -14.736 6.830 1.00 52.00 205 TRP A N 1
ATOM 1631 C CA . TRP A 1 205 ? 7.976 -14.345 7.073 1.00 52.00 205 TRP A CA 1
ATOM 1632 C C . TRP A 1 205 ? 7.572 -12.999 6.453 1.00 52.00 205 TRP A C 1
ATOM 1634 O O . TRP A 1 205 ? 6.373 -12.743 6.365 1.00 52.00 205 TRP A O 1
ATOM 1644 N N . TYR A 1 206 ? 8.527 -12.152 6.051 1.00 57.47 206 TYR A N 1
ATOM 1645 C CA . TYR A 1 206 ? 8.229 -10.868 5.409 1.00 57.47 206 TYR A CA 1
ATOM 1646 C C . TYR A 1 206 ? 8.150 -10.962 3.889 1.00 57.47 206 TYR A C 1
ATOM 1648 O O . TYR A 1 206 ? 7.230 -10.398 3.314 1.00 57.47 206 TYR A O 1
ATOM 1656 N N . THR A 1 207 ? 9.086 -11.667 3.252 1.00 61.16 207 THR A N 1
ATOM 1657 C CA . THR A 1 207 ? 9.243 -11.617 1.789 1.00 61.16 207 THR A CA 1
ATOM 1658 C C . THR A 1 207 ? 9.179 -12.986 1.116 1.00 61.16 207 THR A C 1
ATOM 1660 O O . THR A 1 207 ? 9.065 -13.062 -0.094 1.00 61.16 207 THR A O 1
ATOM 1663 N N . SER A 1 208 ? 9.249 -14.098 1.859 1.00 69.81 208 SER A N 1
ATOM 1664 C CA . SER A 1 208 ? 9.436 -15.455 1.300 1.00 69.81 208 SER A CA 1
ATOM 1665 C C . SER A 1 208 ? 10.653 -15.623 0.362 1.00 69.81 208 SER A C 1
ATOM 1667 O O . SER A 1 208 ? 10.814 -16.691 -0.223 1.00 69.81 208 SER A O 1
ATOM 1669 N N . ILE A 1 209 ? 11.534 -14.620 0.260 1.00 73.81 209 ILE A N 1
ATOM 1670 C CA . ILE A 1 209 ? 12.720 -14.622 -0.604 1.00 73.81 209 ILE A CA 1
ATOM 1671 C C . ILE A 1 209 ? 13.837 -15.443 0.050 1.00 73.81 209 ILE A C 1
ATOM 1673 O O . ILE A 1 209 ? 14.179 -15.216 1.215 1.00 73.81 209 ILE A O 1
ATOM 1677 N N . ASP A 1 210 ? 14.452 -16.363 -0.701 1.00 79.81 210 ASP A N 1
ATOM 1678 C CA . ASP A 1 210 ? 15.660 -17.067 -0.260 1.00 79.81 210 ASP A CA 1
ATOM 1679 C C . ASP A 1 210 ? 16.872 -16.110 -0.313 1.00 79.81 210 ASP A C 1
ATOM 1681 O O . ASP A 1 210 ? 17.248 -15.645 -1.396 1.00 79.81 210 ASP A O 1
ATOM 1685 N N . PRO A 1 211 ? 17.540 -15.828 0.825 1.00 78.12 211 PRO A N 1
ATOM 1686 C CA . PRO A 1 211 ? 18.730 -14.980 0.851 1.00 78.12 211 PRO A CA 1
ATOM 1687 C C . PRO A 1 211 ? 19.851 -15.446 -0.093 1.00 78.12 211 PRO A C 1
ATOM 1689 O O . PRO A 1 211 ? 20.645 -14.627 -0.561 1.00 78.12 211 PRO A O 1
ATOM 1692 N N . GLU A 1 212 ? 19.956 -16.749 -0.365 1.00 81.00 212 GLU A N 1
ATOM 1693 C CA . GLU A 1 212 ? 20.973 -17.305 -1.262 1.00 81.00 212 GLU A CA 1
ATOM 1694 C C . GLU A 1 212 ? 20.615 -17.142 -2.744 1.00 81.00 212 GLU A C 1
ATOM 1696 O O . GLU A 1 212 ? 21.520 -17.057 -3.580 1.00 81.00 212 GLU A O 1
ATOM 1701 N N . GLU A 1 213 ? 19.327 -17.072 -3.085 1.00 84.19 213 GLU A N 1
ATOM 1702 C CA . GLU A 1 213 ? 18.873 -16.699 -4.430 1.00 84.19 213 GLU A CA 1
ATOM 1703 C C . GLU A 1 213 ? 19.040 -15.198 -4.652 1.00 84.19 213 GLU A C 1
ATOM 1705 O O . GLU A 1 213 ? 19.576 -14.782 -5.680 1.00 84.19 213 GLU A O 1
ATOM 1710 N N . LEU A 1 214 ? 18.719 -14.394 -3.636 1.00 84.00 214 LEU A N 1
ATOM 1711 C CA . LEU A 1 214 ? 18.855 -12.941 -3.675 1.00 84.00 214 LEU A CA 1
ATOM 1712 C C . LEU A 1 214 ? 20.297 -12.491 -3.942 1.00 84.00 214 LEU A C 1
ATOM 1714 O O . LEU A 1 214 ? 20.527 -11.595 -4.746 1.00 84.00 214 LEU A O 1
ATOM 1718 N N . LYS A 1 215 ? 21.291 -13.161 -3.345 1.00 83.75 215 LYS A N 1
ATOM 1719 C CA . LYS A 1 215 ? 22.720 -12.882 -3.602 1.00 83.75 215 LYS A CA 1
ATOM 1720 C C . LYS A 1 215 ? 23.173 -13.213 -5.026 1.00 83.75 215 LYS A C 1
ATOM 1722 O O . LYS A 1 215 ? 24.182 -12.675 -5.478 1.00 83.75 215 LYS A O 1
ATOM 1727 N N . LYS A 1 216 ? 22.492 -14.145 -5.698 1.00 88.38 216 LYS A N 1
ATOM 1728 C CA . LYS A 1 216 ? 22.804 -14.575 -7.073 1.00 88.38 216 LYS A CA 1
ATOM 1729 C C . LYS A 1 216 ? 22.012 -13.796 -8.118 1.00 88.38 216 LYS A C 1
ATOM 1731 O O . LYS A 1 216 ? 22.314 -13.918 -9.305 1.00 88.38 216 LYS A O 1
ATOM 1736 N N . ALA A 1 217 ? 20.999 -13.053 -7.685 1.00 91.31 217 ALA A N 1
ATOM 1737 C CA . ALA A 1 217 ? 20.159 -12.266 -8.556 1.00 91.31 217 ALA A CA 1
ATOM 1738 C C . ALA A 1 217 ? 20.961 -11.147 -9.250 1.00 91.31 217 ALA A C 1
ATOM 1740 O O . ALA A 1 217 ? 21.972 -10.681 -8.714 1.00 91.31 217 ALA A O 1
ATOM 1741 N N . PRO A 1 218 ? 20.534 -10.693 -10.438 1.00 93.12 218 PRO A N 1
ATOM 1742 C CA . PRO A 1 218 ? 21.144 -9.539 -11.085 1.00 93.12 218 PRO A CA 1
ATOM 1743 C C . PRO A 1 218 ? 20.944 -8.261 -10.263 1.00 93.12 218 PRO A C 1
ATOM 1745 O O . PRO A 1 218 ? 20.028 -8.145 -9.450 1.00 93.12 218 PRO A O 1
ATOM 1748 N N . THR A 1 219 ? 21.789 -7.267 -10.491 1.00 92.31 219 THR A N 1
ATOM 1749 C CA . THR A 1 219 ? 21.651 -5.945 -9.871 1.00 92.31 219 THR A CA 1
ATOM 1750 C C . THR A 1 219 ? 20.547 -5.129 -10.545 1.00 92.31 219 THR A C 1
ATOM 1752 O O . THR A 1 219 ? 20.215 -5.329 -11.716 1.00 92.31 219 THR A O 1
ATOM 1755 N N . ILE A 1 220 ? 20.033 -4.107 -9.854 1.00 90.38 220 ILE A N 1
ATOM 1756 C CA . ILE A 1 220 ? 19.024 -3.193 -10.420 1.00 90.38 220 ILE A CA 1
ATOM 1757 C C . ILE A 1 220 ? 19.481 -2.559 -11.748 1.00 90.38 220 ILE A C 1
ATOM 1759 O O . ILE A 1 220 ? 18.683 -2.346 -12.660 1.00 90.38 220 ILE A O 1
ATOM 1763 N N . LYS A 1 221 ? 20.786 -2.293 -11.894 1.00 90.88 221 LYS A N 1
ATOM 1764 C CA . LYS A 1 221 ? 21.378 -1.710 -13.109 1.00 90.88 221 LYS A CA 1
ATOM 1765 C C . LYS A 1 221 ? 21.312 -2.655 -14.310 1.00 90.88 221 LYS A C 1
ATOM 1767 O O . LYS A 1 221 ? 21.278 -2.175 -15.440 1.00 90.88 221 LYS A O 1
ATOM 1772 N N . GLU A 1 222 ? 21.296 -3.961 -14.070 1.00 90.56 222 GLU A N 1
ATOM 1773 C CA . GLU A 1 222 ? 21.184 -4.993 -15.104 1.00 90.56 222 GLU A CA 1
ATOM 1774 C C . GLU A 1 222 ? 19.721 -5.261 -15.476 1.00 90.56 222 GLU A C 1
ATOM 1776 O O . GLU A 1 222 ? 19.431 -5.470 -16.652 1.00 90.56 222 GLU A O 1
ATOM 1781 N N . ILE A 1 223 ? 18.804 -5.174 -14.505 1.00 90.12 223 ILE A N 1
ATOM 1782 C CA . ILE A 1 223 ? 17.365 -5.426 -14.694 1.00 90.12 223 ILE A CA 1
ATOM 1783 C C . ILE A 1 223 ? 16.628 -4.254 -15.363 1.00 90.12 223 ILE A C 1
ATOM 1785 O O . ILE A 1 223 ? 15.789 -4.454 -16.239 1.00 90.12 223 ILE A O 1
ATOM 1789 N N . LEU A 1 224 ? 16.928 -3.000 -15.009 1.00 87.94 224 LEU A N 1
ATOM 1790 C CA . LEU A 1 224 ? 16.193 -1.855 -15.575 1.00 87.94 224 LEU A CA 1
ATOM 1791 C C . LEU A 1 224 ? 16.237 -1.771 -17.121 1.00 87.94 224 LEU A C 1
ATOM 1793 O O . LEU A 1 224 ? 15.217 -1.423 -17.725 1.00 87.94 224 LEU A O 1
ATOM 1797 N N . PRO A 1 225 ? 17.361 -2.073 -17.804 1.00 88.81 225 PRO A N 1
ATOM 1798 C CA . PRO A 1 225 ? 17.395 -2.130 -19.264 1.00 88.81 225 PRO A CA 1
ATOM 1799 C C . PRO A 1 225 ? 16.563 -3.260 -19.880 1.00 88.81 225 PRO A C 1
ATOM 1801 O O . PRO A 1 225 ? 16.047 -3.060 -20.981 1.00 88.81 225 PRO A O 1
ATOM 1804 N N . THR A 1 226 ? 16.444 -4.419 -19.218 1.00 84.19 226 THR A N 1
ATOM 1805 C CA . THR A 1 226 ? 15.666 -5.561 -19.732 1.00 84.19 226 THR A CA 1
ATOM 1806 C C . THR A 1 226 ? 14.172 -5.300 -19.600 1.00 84.19 226 THR A C 1
ATOM 1808 O O . THR A 1 226 ? 13.457 -5.453 -20.583 1.00 84.19 226 THR A O 1
ATOM 1811 N N . LEU A 1 227 ? 13.729 -4.757 -18.460 1.00 81.75 227 LEU A N 1
ATOM 1812 C CA . LEU A 1 227 ? 12.336 -4.350 -18.212 1.00 81.75 227 LEU A CA 1
ATOM 1813 C C . LEU A 1 227 ? 11.772 -3.397 -19.273 1.00 81.75 227 LEU A C 1
ATOM 1815 O O . LEU A 1 227 ? 10.586 -3.425 -19.567 1.00 81.75 227 LEU A O 1
ATOM 1819 N N . ARG A 1 228 ? 12.606 -2.535 -19.869 1.00 73.94 228 ARG A N 1
ATOM 1820 C CA . ARG A 1 228 ? 12.168 -1.616 -20.936 1.00 73.94 228 ARG A CA 1
ATOM 1821 C C . ARG A 1 228 ? 11.852 -2.337 -22.257 1.00 73.94 228 ARG A C 1
ATOM 1823 O O . ARG A 1 228 ? 11.192 -1.753 -23.114 1.00 73.94 228 ARG A O 1
ATOM 1830 N N . GLN A 1 229 ? 12.411 -3.525 -22.468 1.00 69.56 229 GLN A N 1
ATOM 1831 C CA . GLN A 1 229 ? 12.284 -4.280 -23.718 1.00 69.56 229 GLN A CA 1
ATOM 1832 C C . GLN A 1 229 ? 11.111 -5.264 -23.703 1.00 69.56 229 GLN A C 1
ATOM 1834 O O . GLN A 1 229 ? 10.726 -5.733 -24.775 1.00 69.56 229 GLN A O 1
ATOM 1839 N N . GLU A 1 230 ? 10.581 -5.581 -22.522 1.00 60.94 230 GLU A N 1
ATOM 1840 C CA . GLU A 1 230 ? 9.433 -6.477 -22.341 1.00 60.94 230 GLU A CA 1
ATOM 1841 C C . GLU A 1 230 ? 8.096 -5.798 -22.639 1.00 60.94 230 GLU A C 1
ATOM 1843 O O . GLU A 1 230 ? 7.239 -6.508 -23.228 1.00 60.94 230 GLU A O 1
#

Radius of gyration: 27.5 Å; chains: 1; bounding box: 68×59×67 Å

Foldseek 3Di:
DDPVPDDDDQDDVCNVCVLVVNNPDDDDDDPPPDPDDDDDDDDDDDDDDDDDDDPPPPPPQDEPDEDEDPQQDPPHDHALVVQLVVCVVVQHQEYEYAREPDQVNVVVNVVSDDNSYHYHGYYDYDDDDSPDDPPDPPDDPVVVVDDPQQDWDKDWDWDWLDDDPVVIDTQKIWMFIDHSRDTPDIDMFGAQDPDDRPVVSVPCVNPVDPPVVNNVGHHPVVVVVVVVVD

Sequence (230 aa):
LTIDNWKPKLTSLKEILSKLGLTNIRFASKPKEKEKNDAKNNNLVTSGNNGAKTEEKKNNSSSANRVHTKFSTLDGISSPSDYAESARQKNYAALAVTDHYNVQSFPEFSKHQSNDLKIIYGCEMEMLEDDLPPYIFNHPEQILEANINDLTYCVFDLETTGFFSQYNEIIEIGYAIYHQGEIIREGEYLICPEKEIPAEILATWYTSIDPEELKKAPTIKEILPTLRQE

InterPro domains:
  IPR003141 Polymerase/histidinol phosphatase, N-terminal [SM00481] (66-129)
  IPR004013 PHP domain [PF02811] (66-138)
  IPR004805 Error-prone DNA polymerase/DNA polymerase III subunit alpha DnaE/PolC [PTHR32294] (66-129)
  IPR012337 Ribonuclease H-like superfamily [SSF53098] (149-228)
  IPR013520 Ribonuclease H-like domain [PF00929] (155-228)
  IPR016195 Polymerase/histidinol phosphatase-like [SSF89550] (67-182)
  IPR036397 Ribonuclease H superfamily [G3DSA:3.30.420.10] (144-229)